Protein AF-A0A562BYU0-F1 (afdb_monomer)

pLDDT: mean 80.63, std 13.38, range [46.62, 97.56]

Nearest PDB structures (foldseek):
  7cp7-assembly1_A  TM=3.036E-01  e=2.191E-01  Aspergillus fumigatus Z5
  5tuf-assembly2_B  TM=2.623E-01  e=1.711E-01  uncultured bacterium
  5tue-assembly2_B  TM=2.597E-01  e=3.377E-01  uncultured bacterium
  8twg-assembly1_B  TM=3.758E-01  e=5.891E-01  Legionella clemsonensis
  8twf-assembly1_D  TM=3.714E-01  e=1.400E+00  Legionella massiliensis

Foldseek 3Di:
DPQQAALAARHGDDWDKDFLDDPVLLCVQQNPDFFQEKEFEAEQVLHTPDIDGHGRPPQIDRRHHPCQVVDPLVVLVVLVVVCVVVCVVPVALVSDDQVSLQSNQLNQLVSLQRVQNSDPDDRLDDSVQSHCSSVVHRRDPQKWKKKAWEAFDSHKYKYKYLYAPADADPVCVVVDDSSQKIKMKIDRGTMIMIIIDGDPDPQFKHKDFQALQIWTSPDDTDHRVHHDYHHDRSCVSSRIHMYTDDD

Secondary structure (DSSP, 8-state):
-PPPB-TTT--BSPEEEEESS-HHHHHHHHTT-TT-EEEEEEPTTS-EEEEEEE-TTS-EEEEEEHHHIIIIIHHHHHHHHHHHHHHHH---GGGS-HHHHHHHHHHHHHHHHHHHHHSSS---S-THHHHHHHTTPPPPTT-EEEEEEE---SSEEEEEE----S---GGGGGG--GGGEEEEEEEETTEEEEEEEESS-TTTEEEEE--TTSEEEESS-B--SS--EES-GGGGGGGEEEEEPP-

Solvent-accessible surface area (backbone atoms only — not comparable to full-atom values): 13345 Å² total; per-residue (Å²): 129,84,81,68,40,14,60,35,80,58,48,62,66,73,57,36,73,41,56,37,60,51,67,70,57,48,38,71,43,28,52,90,56,85,50,30,29,39,40,37,38,34,35,76,83,75,44,78,72,47,78,43,81,38,49,67,89,74,56,54,30,69,43,34,29,55,69,50,51,73,36,65,48,44,54,40,52,54,55,34,62,72,44,47,65,54,43,66,75,49,66,54,43,84,84,43,54,76,67,52,31,45,41,50,42,51,42,54,50,50,36,42,52,41,44,52,68,53,41,100,57,86,74,59,73,60,69,63,59,43,30,38,58,65,71,71,48,73,75,62,89,64,55,41,25,36,33,41,38,33,55,71,40,55,44,34,36,33,32,38,26,36,37,50,60,40,76,56,53,81,90,49,46,93,77,60,58,51,74,37,28,45,29,35,36,37,38,58,35,42,30,34,43,31,38,39,44,64,71,66,58,75,78,52,38,40,65,44,67,74,40,52,33,35,22,28,39,25,85,64,64,40,77,38,81,46,86,47,73,36,85,48,73,80,55,59,60,62,35,38,16,34,35,62,45,90,126

Radius of gyration: 17.2 Å; Cα contacts (8 Å, |Δi|>4): 520; chains: 1; bounding box: 42×40×47 Å

Mean predicted aligned error: 7.46 Å

Structure (mmCIF, N/CA/C/O backbone):
data_AF-A0A562BYU0-F1
#
_entry.id   AF-A0A562BYU0-F1
#
loop_
_atom_site.group_PDB
_atom_site.id
_atom_site.type_symbol
_atom_site.label_atom_id
_atom_site.label_alt_id
_atom_site.label_comp_id
_atom_site.label_asym_id
_atom_site.label_entity_id
_atom_site.label_seq_id
_atom_site.pdbx_PDB_ins_code
_atom_site.Cartn_x
_atom_site.Cartn_y
_atom_site.Cartn_z
_atom_site.occupancy
_atom_site.B_iso_or_equiv
_atom_site.auth_seq_id
_atom_site.auth_comp_id
_atom_site.auth_asym_id
_atom_site.auth_atom_id
_atom_site.pdbx_PDB_model_num
ATOM 1 N N . MET A 1 1 ? 25.818 -5.563 -20.506 1.00 46.62 1 MET A N 1
ATOM 2 C CA . MET A 1 1 ? 24.728 -4.938 -19.717 1.00 46.62 1 MET A CA 1
ATOM 3 C C . MET A 1 1 ? 23.739 -6.022 -19.309 1.00 46.62 1 MET A C 1
ATOM 5 O O . MET A 1 1 ? 23.328 -6.782 -20.176 1.00 46.62 1 MET A O 1
ATOM 9 N N . ALA A 1 2 ? 23.379 -6.142 -18.028 1.00 57.47 2 ALA A N 1
ATOM 10 C CA . ALA A 1 2 ? 22.359 -7.108 -17.611 1.00 57.47 2 ALA A CA 1
ATOM 11 C C . ALA A 1 2 ? 21.004 -6.748 -18.249 1.00 57.47 2 ALA A C 1
ATOM 13 O O . ALA A 1 2 ? 20.582 -5.590 -18.206 1.00 57.47 2 ALA A O 1
ATOM 14 N N . LYS A 1 3 ? 20.331 -7.724 -18.870 1.00 68.06 3 LYS A N 1
ATOM 15 C CA . LYS A 1 3 ? 19.033 -7.510 -19.524 1.00 68.06 3 LYS A CA 1
ATOM 16 C C . LYS A 1 3 ? 18.005 -7.138 -18.452 1.00 68.06 3 LYS A C 1
ATOM 18 O O . LYS A 1 3 ? 17.790 -7.898 -17.510 1.00 68.06 3 LYS A O 1
ATOM 23 N N . ARG A 1 4 ? 17.391 -5.957 -18.569 1.00 83.31 4 ARG A N 1
ATOM 24 C CA . ARG A 1 4 ? 16.349 -5.513 -17.631 1.00 83.31 4 ARG A CA 1
ATOM 25 C C . ARG A 1 4 ? 15.159 -6.472 -17.705 1.00 83.31 4 ARG A C 1
ATOM 27 O O . ARG A 1 4 ? 14.701 -6.803 -18.799 1.00 83.31 4 ARG A O 1
ATOM 34 N N . SER A 1 5 ? 14.658 -6.883 -16.547 1.00 90.94 5 SER A N 1
ATOM 35 C CA . SER A 1 5 ? 13.511 -7.777 -16.404 1.00 90.94 5 SER A CA 1
ATOM 36 C C . SER A 1 5 ? 12.414 -7.141 -15.557 1.00 90.94 5 SER A C 1
ATOM 38 O O . SER A 1 5 ? 12.638 -6.165 -14.834 1.00 90.94 5 SER A O 1
ATOM 40 N N . CYS A 1 6 ? 11.205 -7.684 -15.672 1.00 93.06 6 CYS A N 1
ATOM 41 C CA . CYS A 1 6 ? 10.081 -7.272 -14.856 1.00 93.06 6 CYS A CA 1
ATOM 42 C C . CYS A 1 6 ? 10.345 -7.588 -13.380 1.00 93.06 6 CYS A C 1
ATOM 44 O O . CYS A 1 6 ? 10.630 -8.735 -13.038 1.00 93.06 6 CYS A O 1
ATOM 46 N N . ILE A 1 7 ? 10.178 -6.605 -12.490 1.00 91.31 7 ILE A N 1
ATOM 47 C CA . ILE A 1 7 ? 10.369 -6.818 -11.045 1.00 91.31 7 ILE A CA 1
ATOM 48 C C . ILE A 1 7 ? 9.384 -7.830 -10.446 1.00 91.31 7 ILE A C 1
ATOM 50 O O . ILE A 1 7 ? 9.684 -8.428 -9.418 1.00 91.31 7 ILE A O 1
ATOM 54 N N . PHE A 1 8 ? 8.227 -8.011 -11.087 1.00 91.94 8 PHE A N 1
ATOM 55 C CA . PHE A 1 8 ? 7.141 -8.872 -10.636 1.00 91.94 8 PHE A CA 1
ATOM 56 C C . PHE A 1 8 ? 7.308 -10.293 -11.170 1.00 91.94 8 PHE A C 1
ATOM 58 O O . PHE A 1 8 ? 7.611 -11.195 -10.401 1.00 91.94 8 PHE A O 1
ATOM 65 N N . CYS A 1 9 ? 7.191 -10.505 -12.481 1.00 91.88 9 CYS A N 1
ATOM 66 C CA . CYS A 1 9 ? 7.236 -11.854 -13.052 1.00 91.88 9 CYS A CA 1
ATOM 67 C C . CYS A 1 9 ? 8.626 -12.302 -13.535 1.00 91.88 9 CYS A C 1
ATOM 69 O O . CYS A 1 9 ? 8.782 -13.442 -13.959 1.00 91.88 9 CYS A O 1
ATOM 71 N N . GLY A 1 10 ? 9.637 -11.428 -13.527 1.00 91.56 10 GLY A N 1
ATOM 72 C CA . GLY A 1 10 ? 10.975 -11.742 -14.038 1.00 91.56 10 GLY A CA 1
ATOM 73 C C . GLY A 1 10 ? 11.088 -11.822 -15.565 1.00 91.56 10 GLY A C 1
ATOM 74 O O . GLY A 1 10 ? 12.196 -12.001 -16.068 1.00 91.56 10 GLY A O 1
ATOM 75 N N . ALA A 1 11 ? 9.990 -11.654 -16.312 1.00 91.12 11 ALA A N 1
ATOM 76 C CA . ALA A 1 11 ? 10.016 -11.700 -17.771 1.00 91.12 11 ALA A CA 1
ATOM 77 C C . ALA A 1 11 ? 10.938 -10.608 -18.358 1.00 91.12 11 ALA A C 1
ATOM 79 O O . ALA A 1 11 ? 10.967 -9.484 -17.835 1.00 91.12 11 ALA A O 1
ATOM 80 N N . PRO A 1 12 ? 11.686 -10.905 -19.437 1.00 88.25 12 PRO A N 1
ATOM 81 C CA . PRO A 1 12 ? 12.415 -9.888 -20.191 1.00 88.25 12 PRO A CA 1
ATOM 82 C C . PRO A 1 12 ? 11.438 -8.925 -20.897 1.00 88.25 12 PRO A C 1
ATOM 84 O O . PRO A 1 12 ? 10.232 -9.156 -20.903 1.00 88.25 12 PRO A O 1
ATOM 87 N N . GLY A 1 13 ? 11.955 -7.816 -21.442 1.00 73.56 13 GLY A N 1
ATOM 88 C CA 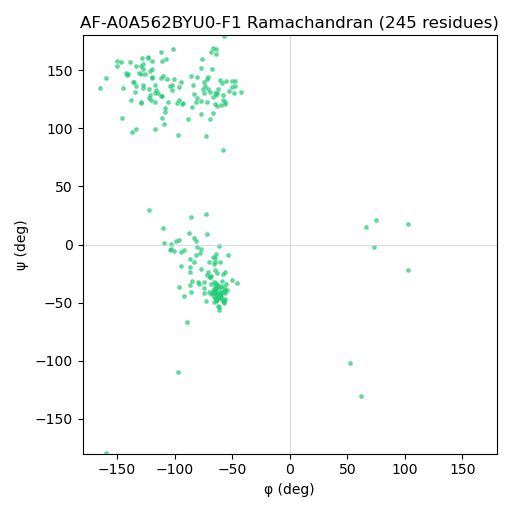. GLY A 1 13 ? 11.152 -6.729 -22.032 1.00 73.56 13 GLY A CA 1
ATOM 89 C C . GLY A 1 13 ? 10.185 -7.116 -23.175 1.00 73.56 13 GLY A C 1
ATOM 90 O O . GLY A 1 13 ? 10.156 -8.274 -23.581 1.00 73.56 13 GLY A O 1
ATOM 91 N N . PRO A 1 14 ? 9.427 -6.146 -23.736 1.00 85.00 14 PRO A N 1
ATOM 92 C CA . PRO A 1 14 ? 9.447 -4.709 -23.438 1.00 85.00 14 PRO A CA 1
ATOM 93 C C . PRO A 1 14 ? 8.845 -4.363 -22.067 1.00 85.00 14 PRO A C 1
ATOM 95 O O . PRO A 1 14 ? 7.879 -4.967 -21.597 1.00 85.00 14 PRO A O 1
ATOM 98 N N . LEU A 1 15 ? 9.457 -3.378 -21.408 1.00 91.56 15 LEU A N 1
ATOM 99 C CA . LEU A 1 15 ? 9.036 -2.878 -20.102 1.00 91.56 15 LEU A CA 1
ATOM 100 C C . LEU A 1 15 ? 8.250 -1.577 -20.278 1.00 91.56 15 LEU A C 1
ATOM 102 O O . LEU A 1 15 ? 8.564 -0.744 -21.122 1.00 91.56 15 LEU A O 1
ATOM 106 N N . THR A 1 16 ? 7.228 -1.424 -19.456 1.00 91.50 16 THR A N 1
ATOM 107 C CA . THR A 1 16 ? 6.346 -0.266 -19.352 1.00 91.50 16 THR A CA 1
ATOM 108 C C . THR A 1 16 ? 6.734 0.605 -18.157 1.00 91.50 16 THR A C 1
ATOM 110 O O . THR A 1 16 ? 7.530 0.202 -17.300 1.00 91.50 16 THR A O 1
ATOM 113 N N . ARG A 1 17 ? 6.163 1.813 -18.105 1.00 89.50 17 ARG A N 1
ATOM 114 C CA . ARG A 1 17 ? 6.219 2.692 -16.935 1.00 89.50 17 ARG A CA 1
ATOM 115 C C . ARG A 1 17 ? 4.981 2.460 -16.076 1.00 89.50 17 ARG A C 1
ATOM 117 O O . ARG A 1 17 ? 3.870 2.648 -16.559 1.00 89.50 17 ARG A O 1
ATOM 124 N N . GLU A 1 18 ? 5.190 2.075 -14.825 1.00 90.06 18 GLU A N 1
ATOM 125 C CA . GLU A 1 18 ? 4.140 2.035 -13.805 1.00 90.06 18 GLU A CA 1
ATOM 126 C C . GLU A 1 18 ? 4.189 3.317 -12.975 1.00 90.06 18 GLU A C 1
ATOM 128 O O . GLU A 1 18 ? 5.273 3.739 -12.570 1.00 90.06 18 GLU A O 1
ATOM 133 N N . HIS A 1 19 ? 3.044 3.937 -12.700 1.00 87.38 19 HIS A N 1
ATOM 134 C CA . HIS A 1 19 ? 3.002 5.086 -11.793 1.00 87.38 19 HIS A CA 1
ATOM 135 C C . HIS A 1 19 ? 3.148 4.608 -10.349 1.00 87.38 19 HIS A C 1
ATOM 137 O O . HIS A 1 19 ? 2.483 3.663 -9.934 1.00 87.38 19 HIS A O 1
ATOM 143 N N . VAL A 1 20 ? 4.008 5.270 -9.573 1.00 85.56 20 VAL A N 1
ATOM 144 C CA . VAL A 1 20 ? 4.219 4.910 -8.162 1.00 85.56 20 VAL A CA 1
ATOM 145 C C . VAL A 1 20 ? 2.943 5.128 -7.363 1.00 85.56 20 VAL A C 1
ATOM 147 O O . VAL A 1 20 ? 2.495 4.228 -6.661 1.00 85.56 20 VAL A O 1
ATOM 150 N N . ILE A 1 21 ? 2.337 6.304 -7.526 1.00 87.06 21 ILE A N 1
ATOM 151 C CA . ILE A 1 21 ? 0.976 6.580 -7.080 1.00 87.06 21 ILE A CA 1
ATOM 152 C C . ILE A 1 21 ? 0.088 6.613 -8.329 1.00 87.06 21 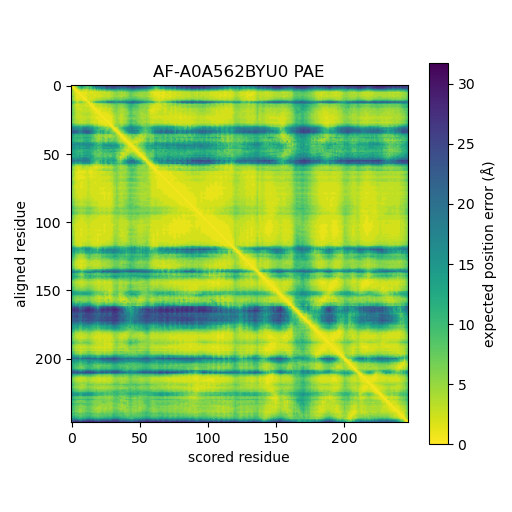ILE A C 1
ATOM 154 O O . ILE A 1 21 ? 0.374 7.409 -9.225 1.00 87.06 21 ILE A O 1
ATOM 158 N N . PRO A 1 22 ? -0.969 5.792 -8.426 1.00 88.75 22 PRO A N 1
ATOM 159 C CA . PRO A 1 22 ? -1.825 5.737 -9.610 1.00 88.75 22 PRO A CA 1
ATOM 160 C C . PRO A 1 22 ? -2.472 7.087 -9.941 1.00 88.75 22 PRO A C 1
ATOM 162 O O . PRO A 1 22 ? -2.973 7.767 -9.047 1.00 88.75 22 PRO A O 1
ATOM 165 N N . LEU A 1 23 ? -2.539 7.447 -11.227 1.00 86.69 23 LEU A N 1
ATOM 166 C CA . LEU A 1 23 ? -3.126 8.721 -11.678 1.00 86.69 23 LEU A CA 1
ATOM 167 C C . LEU A 1 23 ? -4.572 8.911 -11.201 1.00 86.69 23 LEU A C 1
ATOM 169 O O . LEU A 1 23 ? -4.948 10.000 -10.780 1.00 86.69 23 LEU A O 1
ATOM 173 N N . TRP A 1 24 ? -5.378 7.844 -11.209 1.00 90.50 24 TRP A N 1
ATOM 174 C CA . TRP A 1 24 ? -6.766 7.914 -10.744 1.00 90.50 24 TRP A CA 1
ATOM 175 C C . TRP A 1 24 ? -6.859 8.353 -9.277 1.00 90.50 24 TRP A C 1
ATOM 177 O O . TRP A 1 24 ? -7.777 9.086 -8.924 1.00 90.50 24 TRP A O 1
ATOM 187 N N . LEU A 1 25 ? -5.908 7.936 -8.436 1.00 89.94 25 LEU A N 1
ATOM 188 C CA . LEU A 1 25 ? -5.890 8.266 -7.014 1.00 89.94 25 LEU A CA 1
ATOM 189 C C . LEU A 1 25 ? -5.460 9.718 -6.804 1.00 89.94 25 LEU A C 1
ATOM 191 O O . LEU A 1 25 ? -6.011 10.419 -5.962 1.00 89.94 25 LEU A O 1
ATOM 195 N N . GLN A 1 26 ? -4.515 10.190 -7.615 1.00 85.94 26 GLN A N 1
ATOM 196 C CA . GLN A 1 26 ? -4.108 11.594 -7.619 1.00 85.94 26 GLN A CA 1
ATOM 197 C C . GLN A 1 26 ? -5.275 12.509 -7.977 1.00 85.94 26 GLN A C 1
ATOM 199 O O . GLN A 1 26 ? -5.501 13.500 -7.288 1.00 85.94 26 GLN A O 1
ATOM 204 N N . HIS A 1 27 ? -6.050 12.136 -9.000 1.00 85.69 27 HIS A N 1
ATOM 205 C CA . HIS A 1 27 ? -7.277 12.840 -9.357 1.00 85.69 27 HIS A CA 1
ATOM 206 C C . HIS A 1 27 ? -8.340 12.752 -8.265 1.00 85.69 27 HIS A C 1
ATOM 208 O O . HIS A 1 27 ? -9.023 13.737 -8.004 1.00 85.69 27 HIS A O 1
ATOM 214 N N . TYR A 1 28 ? -8.455 11.600 -7.602 1.00 88.12 28 TYR A N 1
ATOM 215 C CA . TYR A 1 28 ? -9.393 11.407 -6.500 1.00 88.12 28 TYR A CA 1
ATOM 216 C C . TYR A 1 28 ? -9.130 12.359 -5.322 1.00 88.12 28 TYR A C 1
ATOM 218 O O . TYR A 1 28 ? -10.075 12.898 -4.758 1.00 88.12 28 TYR A O 1
ATOM 226 N N . VAL A 1 29 ? -7.862 12.584 -4.955 1.00 85.56 29 VAL A N 1
ATOM 227 C CA . VAL A 1 29 ? -7.496 13.398 -3.778 1.00 85.56 29 VAL A CA 1
ATOM 228 C C . VAL A 1 29 ? -7.265 14.875 -4.115 1.00 85.56 29 VAL A C 1
ATOM 230 O O . VAL A 1 29 ? -7.715 15.748 -3.378 1.00 85.56 29 VAL A O 1
ATOM 233 N N . GLY A 1 30 ? -6.544 15.164 -5.201 1.00 77.94 30 GLY A N 1
ATOM 234 C CA . GLY A 1 30 ? -6.100 16.519 -5.556 1.00 77.94 30 GLY A CA 1
ATOM 235 C C . GLY A 1 30 ? -6.798 17.127 -6.776 1.00 77.94 30 GLY A C 1
ATOM 236 O O . GLY A 1 30 ? -6.447 18.229 -7.192 1.00 77.94 30 GLY A O 1
ATOM 237 N N . GLY A 1 31 ? -7.749 16.421 -7.396 1.00 76.81 31 GLY A N 1
ATOM 238 C CA . GLY A 1 31 ? -8.410 16.885 -8.616 1.00 76.81 31 GLY A CA 1
ATOM 239 C C . GLY A 1 31 ? -7.436 17.053 -9.790 1.00 76.81 31 GLY A C 1
ATOM 240 O O . GLY A 1 31 ? -6.661 16.152 -10.117 1.00 76.81 31 GLY A O 1
ATOM 241 N N . SER A 1 32 ? -7.489 18.207 -10.458 1.00 65.00 32 SER A N 1
ATOM 242 C CA . SER A 1 32 ? -6.620 18.548 -11.599 1.00 65.00 32 SER A CA 1
ATOM 243 C C . SER A 1 32 ? -5.389 19.381 -11.207 1.00 65.00 32 SER A C 1
ATOM 245 O O . SER A 1 32 ? -4.635 19.807 -12.084 1.00 65.00 32 SER A O 1
ATOM 247 N N . GLU A 1 33 ? -5.177 19.640 -9.913 1.00 60.97 33 GLU A N 1
ATOM 248 C CA . GLU A 1 33 ? -4.107 20.520 -9.435 1.00 60.97 33 GLU A CA 1
ATOM 249 C C . GLU A 1 33 ? -2.716 19.863 -9.551 1.00 60.97 33 GLU A C 1
ATOM 251 O O . GLU A 1 33 ? -2.504 18.692 -9.218 1.00 60.97 33 GLU A O 1
ATOM 256 N N . LYS A 1 34 ? -1.722 20.631 -10.019 1.00 54.38 34 LYS A N 1
ATOM 257 C CA . LYS A 1 34 ? -0.317 20.191 -10.061 1.00 54.38 34 LYS A CA 1
ATOM 258 C C . LYS A 1 34 ? 0.266 20.208 -8.640 1.00 54.38 34 LYS A C 1
ATOM 260 O O . LYS A 1 34 ? 0.199 21.229 -7.973 1.00 54.38 34 LYS A O 1
ATOM 265 N N . GLY A 1 35 ? 0.916 19.118 -8.216 1.00 56.69 35 GLY A N 1
ATOM 266 C CA . GLY A 1 35 ? 1.645 19.054 -6.933 1.00 56.69 35 GLY A CA 1
ATOM 267 C C . GLY A 1 35 ? 0.934 18.307 -5.798 1.00 56.69 35 GLY A C 1
ATOM 268 O O . GLY A 1 35 ? 1.319 18.443 -4.642 1.00 56.69 35 GLY A O 1
ATOM 269 N N . SER A 1 36 ? -0.067 17.481 -6.109 1.00 67.00 36 SER A N 1
ATOM 270 C CA . SER A 1 36 ? -0.851 16.712 -5.131 1.00 67.00 36 SER A CA 1
ATOM 271 C C . SER A 1 36 ? -0.114 15.537 -4.465 1.00 67.00 36 SER A C 1
ATOM 273 O O . SER A 1 36 ? -0.747 14.757 -3.756 1.00 67.00 36 SER A O 1
ATOM 275 N N . LEU A 1 37 ? 1.205 15.391 -4.660 1.00 73.44 37 LEU A N 1
ATOM 276 C CA . LEU A 1 37 ? 2.014 14.312 -4.084 1.00 73.44 37 LEU A CA 1
ATOM 277 C C . LEU A 1 37 ? 3.139 14.856 -3.197 1.00 73.44 37 LEU A C 1
ATOM 279 O O . LEU A 1 37 ? 4.019 15.585 -3.667 1.00 73.44 37 LEU A O 1
ATOM 283 N N . ARG A 1 38 ? 3.174 14.402 -1.940 1.00 76.44 38 ARG A N 1
ATOM 284 C CA . ARG A 1 38 ? 4.291 14.613 -1.011 1.00 76.44 38 ARG A CA 1
ATOM 285 C C . ARG A 1 38 ? 4.832 13.269 -0.524 1.00 76.44 38 ARG A C 1
ATOM 287 O O . ARG A 1 38 ? 4.091 12.436 -0.020 1.00 76.44 38 ARG A O 1
ATOM 294 N N . GLY A 1 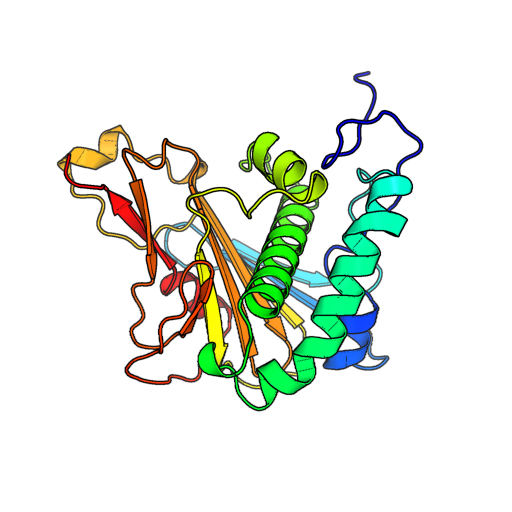39 ? 6.129 13.052 -0.679 1.00 74.44 39 GLY A N 1
ATOM 295 C CA . GLY A 1 39 ? 6.829 11.880 -0.166 1.00 74.44 39 GLY A CA 1
ATOM 296 C C . GLY A 1 39 ? 7.829 12.268 0.909 1.00 74.44 39 GLY A C 1
ATOM 297 O O . GLY A 1 39 ? 8.656 13.149 0.676 1.00 74.44 39 GLY A O 1
ATOM 298 N N . THR A 1 40 ? 7.797 11.586 2.048 1.00 75.25 40 THR A N 1
ATOM 299 C CA . THR A 1 40 ? 8.741 11.800 3.149 1.00 75.25 40 THR A CA 1
ATOM 300 C C . THR A 1 40 ? 9.555 10.531 3.384 1.00 75.25 40 THR A C 1
ATOM 302 O O . THR A 1 40 ? 9.023 9.453 3.647 1.00 75.25 40 THR A O 1
ATOM 305 N N . HIS A 1 41 ? 10.877 10.645 3.301 1.00 70.06 41 HIS A N 1
ATOM 306 C CA . HIS A 1 41 ? 11.777 9.578 3.718 1.00 70.06 41 HIS A CA 1
ATOM 307 C C . HIS A 1 41 ? 12.168 9.801 5.174 1.00 70.06 41 HIS A C 1
ATOM 309 O O . HIS A 1 41 ? 12.723 10.846 5.507 1.00 70.06 41 HIS A O 1
ATOM 315 N N . MET A 1 42 ? 11.890 8.823 6.029 1.00 66.38 42 MET A N 1
ATOM 316 C CA . MET A 1 42 ? 12.132 8.905 7.466 1.00 66.38 42 MET A CA 1
ATOM 317 C C . MET A 1 42 ? 13.389 8.126 7.849 1.00 66.38 42 MET A C 1
ATOM 319 O O . MET A 1 42 ? 13.592 6.995 7.402 1.00 66.38 42 MET A O 1
ATOM 323 N N . SER A 1 43 ? 14.203 8.704 8.727 1.00 58.69 43 SER A N 1
ATOM 324 C CA . SER A 1 43 ? 15.350 8.040 9.338 1.00 58.69 43 SER A CA 1
ATOM 325 C C . SER A 1 43 ? 14.907 6.938 10.296 1.00 58.69 43 SER A C 1
ATOM 327 O O . SER A 1 43 ? 13.763 6.889 10.744 1.00 58.69 43 SER A O 1
ATOM 329 N N . TRP A 1 44 ? 15.862 6.093 10.676 1.00 54.72 44 TRP A N 1
ATOM 330 C CA . TRP A 1 44 ? 15.687 5.060 11.698 1.00 54.72 44 TRP A CA 1
ATOM 331 C C . TRP A 1 44 ? 15.401 5.584 13.121 1.00 54.72 44 TRP A C 1
ATOM 333 O O . TRP A 1 44 ? 15.092 4.784 13.993 1.00 54.72 44 TRP A O 1
ATOM 343 N N . ILE A 1 45 ? 15.496 6.897 13.365 1.00 56.00 45 ILE A N 1
ATOM 344 C CA . ILE A 1 45 ? 15.124 7.541 14.641 1.00 56.00 45 ILE A CA 1
ATOM 345 C C . ILE A 1 45 ? 13.854 8.394 14.504 1.00 56.00 45 ILE A C 1
ATOM 347 O O . ILE A 1 45 ? 13.564 9.213 15.366 1.00 56.00 45 ILE A O 1
ATOM 351 N N . GLY A 1 46 ? 13.095 8.231 13.413 1.00 59.06 46 GLY A N 1
ATOM 352 C CA . GLY A 1 46 ? 11.837 8.955 13.210 1.00 59.06 46 GLY A CA 1
ATOM 353 C C . GLY A 1 46 ? 12.014 10.427 12.831 1.00 59.06 46 GLY A C 1
ATOM 354 O O . GLY A 1 46 ? 11.084 11.211 12.984 1.00 59.06 46 GLY A O 1
ATOM 355 N N . VAL A 1 47 ? 13.180 10.806 12.301 1.00 64.81 47 VAL A N 1
ATOM 356 C CA . VAL A 1 47 ? 13.448 12.166 11.801 1.00 64.81 47 VAL A CA 1
ATOM 357 C C . VAL A 1 47 ? 13.372 12.172 10.271 1.00 64.81 47 VAL A C 1
ATOM 359 O O . VAL A 1 47 ? 13.985 11.296 9.655 1.00 64.81 47 VAL A O 1
ATOM 362 N N . PRO A 1 48 ? 12.674 13.121 9.623 1.00 68.56 48 PRO A N 1
ATOM 363 C CA . PRO A 1 48 ? 12.686 13.241 8.166 1.00 68.56 48 PRO A CA 1
ATOM 364 C C . PRO A 1 48 ? 14.119 13.403 7.628 1.00 68.56 48 PRO A C 1
ATOM 366 O O . PRO A 1 48 ? 14.835 14.320 8.012 1.00 68.56 48 PRO A O 1
ATOM 369 N N . LEU A 1 49 ? 14.549 12.502 6.741 1.00 67.19 49 LEU A N 1
ATOM 370 C CA . LEU A 1 49 ? 15.834 12.585 6.030 1.00 67.19 49 LEU A CA 1
ATOM 371 C C . LEU A 1 49 ? 15.726 13.407 4.750 1.00 67.19 49 LEU A C 1
ATOM 373 O O . LEU A 1 49 ? 16.684 14.052 4.338 1.00 67.19 49 LEU A O 1
ATOM 377 N N . SER A 1 50 ? 14.580 13.323 4.076 1.00 72.75 50 SER A N 1
ATOM 378 C CA . SER A 1 50 ? 14.306 14.101 2.873 1.00 72.75 50 SER A CA 1
ATOM 379 C C . SER A 1 50 ? 12.811 14.177 2.616 1.00 72.75 50 SER A C 1
ATOM 381 O O . SER A 1 50 ? 12.116 13.165 2.740 1.00 72.75 50 SER A O 1
ATOM 383 N N . GLU A 1 51 ? 12.348 15.323 2.136 1.00 72.75 51 GLU A N 1
ATOM 384 C CA . GLU A 1 51 ? 11.012 15.478 1.570 1.00 72.75 51 GLU A CA 1
ATOM 385 C C . GLU A 1 51 ? 11.088 15.690 0.062 1.00 72.75 51 GLU A C 1
ATOM 387 O O . GLU A 1 51 ? 12.018 16.304 -0.463 1.00 72.75 51 GLU A O 1
ATOM 392 N N . ARG A 1 52 ? 10.098 15.160 -0.649 1.00 67.19 52 ARG A N 1
ATOM 393 C CA . ARG A 1 52 ? 9.923 15.363 -2.082 1.00 67.19 52 ARG A CA 1
ATOM 394 C C . ARG A 1 52 ? 8.495 15.797 -2.341 1.00 67.19 52 ARG A C 1
ATOM 396 O O . ARG A 1 52 ? 7.560 15.064 -2.029 1.00 67.19 52 ARG A O 1
ATOM 403 N N . VAL A 1 53 ? 8.337 16.957 -2.961 1.00 66.75 53 VAL A N 1
ATOM 404 C CA . VAL A 1 53 ? 7.075 17.367 -3.575 1.00 66.75 53 VAL A CA 1
ATOM 405 C C . VAL A 1 53 ? 7.196 17.063 -5.059 1.00 66.75 53 VAL A C 1
ATOM 407 O O . VAL A 1 53 ? 8.138 17.515 -5.709 1.00 66.75 53 VAL A O 1
ATOM 410 N N . ALA A 1 54 ? 6.290 16.248 -5.586 1.00 62.97 54 ALA A N 1
ATOM 411 C CA . ALA A 1 54 ? 6.303 15.864 -6.991 1.00 62.97 54 ALA A CA 1
ATOM 412 C C . ALA A 1 54 ? 5.006 16.296 -7.671 1.00 62.97 54 ALA A C 1
ATOM 414 O O . ALA A 1 54 ? 3.917 16.207 -7.102 1.00 62.97 54 ALA A O 1
ATOM 415 N N . SER A 1 55 ? 5.113 16.719 -8.931 1.00 60.78 55 SER A N 1
ATOM 416 C CA . SER A 1 55 ? 3.942 16.799 -9.794 1.00 60.78 55 SER A CA 1
ATOM 417 C C . SER A 1 55 ? 3.493 15.378 -10.141 1.00 60.78 55 SER A C 1
ATOM 419 O O . SER A 1 55 ? 4.310 14.515 -10.484 1.00 60.78 55 SER A O 1
ATOM 421 N N . GLY A 1 56 ? 2.185 15.152 -10.030 1.00 55.34 56 GLY A N 1
ATOM 422 C CA . GLY A 1 56 ? 1.532 13.846 -10.061 1.00 55.34 56 GLY A CA 1
ATOM 423 C C . GLY A 1 56 ? 1.972 12.877 -11.169 1.00 55.34 56 GLY A C 1
ATOM 424 O O . GLY A 1 56 ? 2.099 11.672 -10.956 1.00 55.34 56 GLY A O 1
ATOM 425 N N . ASN A 1 57 ? 2.339 13.401 -12.336 1.00 58.62 57 ASN A N 1
ATOM 426 C CA . ASN A 1 57 ? 2.602 12.583 -13.521 1.00 58.62 57 ASN A CA 1
ATOM 427 C C . ASN A 1 57 ? 4.069 12.150 -13.691 1.00 58.62 57 ASN A C 1
ATOM 429 O O . ASN A 1 57 ? 4.383 11.417 -14.626 1.00 58.62 57 ASN A O 1
ATOM 433 N N . SER A 1 58 ? 4.991 12.608 -12.838 1.00 64.38 58 SER A N 1
ATOM 434 C CA . SER A 1 58 ? 6.434 12.427 -13.078 1.00 64.38 58 SER A CA 1
ATOM 435 C C . SER A 1 58 ? 7.048 11.197 -12.400 1.00 64.38 58 SER A C 1
ATOM 437 O O . SER A 1 58 ? 8.111 10.733 -12.817 1.00 64.38 58 SER A O 1
ATOM 439 N N . HIS A 1 59 ? 6.393 10.624 -11.382 1.00 77.06 59 HIS A N 1
ATOM 440 C CA . HIS A 1 59 ? 6.995 9.562 -10.574 1.00 77.06 59 HIS A CA 1
ATOM 441 C C . HIS A 1 59 ? 6.568 8.159 -11.033 1.00 77.06 59 HIS A C 1
ATOM 443 O O . HIS A 1 59 ? 5.526 7.634 -10.633 1.00 77.06 59 HIS A O 1
ATOM 449 N N . THR A 1 60 ? 7.396 7.549 -11.889 1.00 85.12 60 THR A N 1
ATOM 450 C CA . THR A 1 60 ? 7.144 6.226 -12.481 1.00 85.12 60 THR A CA 1
ATOM 451 C C . THR A 1 60 ? 8.314 5.257 -12.300 1.00 85.12 60 THR A C 1
ATOM 453 O O . THR A 1 60 ? 9.470 5.662 -12.181 1.00 85.12 60 THR A O 1
ATOM 456 N N . LEU A 1 61 ? 8.013 3.958 -12.323 1.00 88.19 61 LEU A N 1
ATOM 457 C CA . LEU A 1 61 ? 8.964 2.853 -12.335 1.00 88.19 61 LEU A CA 1
ATOM 458 C C . LEU A 1 61 ? 8.976 2.182 -13.717 1.00 88.19 61 LEU A C 1
ATOM 460 O O . LEU A 1 61 ? 7.989 1.587 -14.141 1.00 88.19 61 LEU A O 1
ATOM 464 N N . GLY A 1 62 ? 10.114 2.223 -14.412 1.00 89.62 62 GLY A N 1
ATOM 465 C CA . GLY A 1 62 ? 10.263 1.671 -15.768 1.00 89.62 62 GLY A CA 1
ATOM 466 C C . GLY A 1 62 ? 10.613 0.178 -15.847 1.00 89.62 62 GLY A C 1
ATOM 467 O O . GLY A 1 62 ? 11.273 -0.228 -16.801 1.00 89.62 62 GLY A O 1
ATOM 468 N N . SER A 1 63 ? 10.313 -0.628 -14.825 1.00 91.44 63 SER A N 1
ATOM 469 C CA . SER A 1 63 ? 10.737 -2.040 -14.724 1.00 91.44 63 SER A CA 1
ATOM 470 C C . SER A 1 63 ? 9.582 -3.037 -14.570 1.00 91.44 63 SER A C 1
ATOM 472 O O . SER A 1 63 ? 9.744 -4.108 -13.984 1.00 91.44 63 SER A O 1
ATOM 474 N N . VAL A 1 64 ? 8.412 -2.717 -15.129 1.00 93.56 64 VAL A N 1
ATOM 475 C CA . VAL A 1 64 ? 7.216 -3.579 -15.112 1.00 93.56 64 VAL A CA 1
ATOM 476 C C . VAL A 1 64 ? 6.841 -3.977 -16.542 1.00 93.56 64 VAL A C 1
ATOM 478 O O . VAL A 1 64 ? 6.751 -3.106 -17.395 1.00 93.56 64 VAL A O 1
ATOM 481 N N . CYS A 1 65 ? 6.615 -5.258 -16.853 1.00 94.81 65 CYS A N 1
ATOM 482 C CA . CYS A 1 65 ? 6.188 -5.659 -18.204 1.00 94.81 65 CYS A CA 1
ATOM 483 C C . CYS A 1 65 ? 4.702 -5.347 -18.460 1.00 94.81 65 CYS A C 1
ATOM 485 O O . CYS A 1 65 ? 3.916 -5.227 -17.519 1.00 94.81 65 CYS A O 1
ATOM 487 N N . SER A 1 66 ? 4.313 -5.272 -19.738 1.00 93.44 66 SER A N 1
ATOM 488 C CA . SER A 1 66 ? 2.926 -4.994 -20.151 1.00 93.44 66 SER A CA 1
ATOM 489 C C . SER A 1 66 ? 1.922 -5.989 -19.554 1.00 93.44 66 SER A C 1
ATOM 491 O O . SER A 1 66 ? 0.889 -5.576 -19.036 1.00 93.44 66 SER A O 1
ATOM 493 N N . SER A 1 67 ? 2.252 -7.285 -19.524 1.00 93.81 67 SER A N 1
ATOM 494 C CA . SER A 1 67 ? 1.356 -8.323 -18.997 1.00 93.81 67 SER A CA 1
ATOM 495 C C . SER A 1 67 ? 1.066 -8.172 -17.501 1.00 93.81 67 SER A C 1
ATOM 497 O O . SER A 1 67 ? -0.056 -8.419 -17.067 1.00 93.81 67 SER A O 1
ATOM 499 N N . CYS A 1 68 ? 2.049 -7.758 -16.691 1.00 94.31 68 CYS A N 1
ATOM 500 C CA . CYS A 1 68 ? 1.804 -7.463 -15.277 1.00 94.31 68 CYS A CA 1
ATOM 501 C C . CYS A 1 68 ? 1.019 -6.161 -15.113 1.00 94.31 68 CYS A C 1
ATOM 503 O O . CYS A 1 68 ? 0.014 -6.159 -14.402 1.00 94.31 68 CYS A O 1
ATOM 505 N N . ASN A 1 69 ? 1.462 -5.097 -15.791 1.00 93.88 69 ASN A N 1
ATOM 506 C CA . ASN A 1 69 ? 0.897 -3.756 -15.656 1.00 93.88 69 ASN A CA 1
ATOM 507 C C . ASN A 1 69 ? -0.588 -3.723 -16.067 1.00 93.88 69 ASN A C 1
ATOM 509 O O . ASN A 1 69 ? -1.465 -3.396 -15.271 1.00 93.88 69 ASN A O 1
ATOM 513 N N . ASN A 1 70 ? -0.888 -4.201 -17.276 1.00 92.38 70 ASN A N 1
ATOM 514 C CA . ASN A 1 70 ? -2.245 -4.232 -17.826 1.00 92.38 70 ASN A CA 1
ATOM 515 C C . ASN A 1 70 ? -3.074 -5.433 -17.336 1.00 92.38 70 ASN A C 1
ATOM 517 O O . ASN A 1 70 ? -4.270 -5.508 -17.597 1.00 92.38 70 ASN A O 1
ATOM 521 N N . GLY A 1 71 ? -2.449 -6.391 -16.646 1.00 93.69 71 GLY A N 1
ATOM 522 C CA . GLY A 1 71 ? -3.095 -7.604 -16.154 1.00 93.69 71 GLY A CA 1
ATOM 523 C C . GLY A 1 71 ? -3.530 -7.489 -14.697 1.00 93.69 71 GLY A C 1
ATOM 524 O O . GLY A 1 71 ? -4.503 -6.816 -14.360 1.00 93.69 71 GLY A O 1
ATOM 525 N N . TRP A 1 72 ? -2.837 -8.215 -13.817 1.00 94.44 72 TRP A N 1
ATOM 526 C CA . TRP A 1 72 ? -3.221 -8.309 -12.406 1.00 94.44 72 TRP A CA 1
ATOM 527 C C . TRP A 1 72 ? -3.125 -6.964 -11.677 1.00 94.44 72 TRP A C 1
ATOM 529 O O . TRP A 1 72 ? -3.955 -6.708 -10.809 1.00 94.44 72 TRP A O 1
ATOM 539 N N . MET A 1 73 ? -2.169 -6.099 -12.044 1.00 94.38 73 MET A N 1
ATOM 540 C CA . MET A 1 73 ? -2.014 -4.786 -11.410 1.00 94.38 73 MET A CA 1
ATOM 541 C C . MET A 1 73 ? -3.222 -3.904 -11.711 1.00 94.38 73 MET A C 1
ATOM 543 O O . MET A 1 73 ? -3.845 -3.405 -10.783 1.00 94.38 73 MET A O 1
ATOM 547 N N . SER A 1 74 ? -3.626 -3.797 -12.980 1.00 94.62 74 SER A N 1
ATOM 548 C CA . SER A 1 74 ? -4.827 -3.051 -13.377 1.00 94.62 74 SER A CA 1
ATOM 549 C C . SER A 1 74 ? -6.111 -3.563 -12.696 1.00 94.62 74 SER A C 1
ATOM 551 O O . SER A 1 74 ? -6.928 -2.772 -12.211 1.00 94.62 74 SER A O 1
ATOM 553 N N . ARG A 1 75 ? -6.274 -4.890 -12.566 1.00 95.62 75 ARG A N 1
ATOM 554 C CA . ARG A 1 75 ? -7.402 -5.478 -11.816 1.00 95.62 75 ARG A CA 1
ATOM 555 C C . ARG A 1 75 ? -7.359 -5.124 -10.329 1.00 95.62 75 ARG A C 1
ATOM 557 O O . ARG A 1 75 ? -8.394 -4.798 -9.753 1.00 95.62 75 ARG A O 1
ATOM 564 N N . LEU A 1 76 ? -6.175 -5.165 -9.720 1.00 95.88 76 LEU A N 1
ATOM 565 C CA . LEU A 1 76 ? -5.976 -4.814 -8.315 1.00 95.88 76 LEU A CA 1
ATOM 566 C C . LEU A 1 76 ? -6.266 -3.329 -8.051 1.00 95.88 76 LEU A C 1
ATOM 568 O O . LEU A 1 76 ? -6.934 -3.006 -7.072 1.00 95.88 76 LEU A O 1
ATOM 572 N N . GLU A 1 77 ? -5.820 -2.442 -8.943 1.00 95.94 77 GLU A N 1
ATOM 573 C CA . GLU A 1 77 ? -6.138 -1.010 -8.912 1.00 95.94 77 GLU A CA 1
ATOM 574 C C . GLU A 1 77 ? -7.646 -0.763 -8.960 1.00 95.94 77 GLU A C 1
ATOM 576 O O . GLU A 1 77 ? -8.190 -0.033 -8.133 1.00 95.94 77 GLU A O 1
ATOM 581 N N . SER A 1 78 ? -8.337 -1.420 -9.893 1.00 96.94 78 SER A N 1
ATOM 582 C CA . SER A 1 78 ? -9.788 -1.288 -10.051 1.00 96.94 78 SER A CA 1
ATOM 583 C C . SER A 1 78 ? -10.542 -1.791 -8.816 1.00 96.94 78 SER A C 1
ATOM 585 O O . SER A 1 78 ? -11.465 -1.129 -8.339 1.00 96.94 78 SER A O 1
ATOM 587 N N . GLY A 1 79 ? -10.114 -2.930 -8.261 1.00 97.31 79 GLY A N 1
ATOM 588 C CA . GLY A 1 79 ? -10.688 -3.491 -7.040 1.00 97.31 79 GLY A CA 1
ATOM 589 C C . GLY A 1 79 ? -10.510 -2.572 -5.832 1.00 97.31 79 GLY A C 1
ATOM 590 O O . GLY A 1 79 ? -11.468 -2.327 -5.104 1.00 97.31 79 GLY A O 1
ATOM 591 N N . PHE A 1 80 ? -9.312 -2.016 -5.630 1.00 97.44 80 PHE A N 1
ATOM 592 C CA . PHE A 1 80 ? -9.079 -1.079 -4.531 1.00 97.44 80 PHE A CA 1
ATOM 593 C C . PHE A 1 80 ? -9.850 0.232 -4.708 1.00 97.44 80 PHE A C 1
ATOM 595 O O . PHE A 1 80 ? -10.464 0.711 -3.754 1.00 97.44 80 PHE A O 1
ATOM 602 N N . ARG A 1 81 ? -9.891 0.781 -5.929 1.00 97.06 81 ARG A N 1
ATOM 603 C CA . ARG A 1 81 ? -10.654 1.997 -6.244 1.00 97.06 81 ARG A CA 1
ATOM 604 C C . ARG A 1 81 ? -12.125 1.881 -5.840 1.00 97.06 81 ARG A C 1
ATOM 606 O O . ARG A 1 81 ? -12.680 2.843 -5.320 1.00 97.06 81 ARG A O 1
ATOM 613 N N . ALA A 1 82 ? -12.743 0.716 -6.040 1.00 97.38 82 ALA A N 1
ATOM 614 C CA . ALA A 1 82 ? -14.127 0.470 -5.631 1.00 97.38 82 ALA A CA 1
ATOM 615 C C . ALA A 1 82 ? -14.312 0.400 -4.100 1.00 97.38 82 ALA A C 1
ATOM 617 O O . ALA A 1 82 ? -15.388 0.711 -3.592 1.00 97.38 82 ALA A O 1
ATOM 618 N N . LEU A 1 83 ? -13.275 0.004 -3.354 1.00 97.56 83 LEU A N 1
ATOM 619 C CA . LEU A 1 83 ? -13.314 -0.120 -1.892 1.00 97.56 83 LEU A CA 1
ATOM 620 C C . LEU A 1 83 ? -12.981 1.182 -1.164 1.00 97.56 83 LEU A C 1
ATOM 622 O O . LEU A 1 83 ? -13.393 1.354 -0.018 1.00 97.56 83 LEU A O 1
ATOM 626 N N . LEU A 1 84 ? -12.254 2.094 -1.810 1.00 95.94 84 LEU A N 1
ATOM 627 C CA . LEU A 1 84 ? -11.753 3.310 -1.177 1.00 95.94 84 LEU A CA 1
ATOM 628 C C . LEU A 1 84 ? -12.854 4.181 -0.533 1.00 95.94 84 LEU A C 1
ATOM 630 O O . LEU A 1 84 ? -12.686 4.519 0.639 1.00 95.94 84 LEU A O 1
ATOM 634 N N . PRO A 1 85 ? -13.999 4.484 -1.184 1.00 95.56 85 PRO A N 1
ATOM 635 C CA . PRO A 1 85 ? -15.049 5.287 -0.548 1.00 95.56 85 PRO A CA 1
ATOM 636 C C . PRO A 1 85 ? -15.609 4.635 0.722 1.00 95.56 85 PRO A C 1
ATOM 638 O O . PRO A 1 85 ? -15.855 5.311 1.719 1.00 95.56 85 PRO A O 1
ATOM 641 N N . ARG A 1 86 ? -15.750 3.302 0.719 1.00 95.94 86 ARG A N 1
ATOM 642 C CA . ARG A 1 86 ? -16.180 2.538 1.901 1.00 95.94 86 ARG A CA 1
ATOM 643 C C . ARG A 1 86 ? -15.138 2.592 3.010 1.00 95.94 86 ARG A C 1
ATOM 645 O O . ARG A 1 86 ? -15.514 2.725 4.164 1.00 95.94 86 ARG A O 1
ATOM 652 N N . LEU A 1 87 ? -13.852 2.532 2.665 1.00 94.62 87 LEU A N 1
ATOM 653 C CA . LEU A 1 87 ? -12.748 2.622 3.626 1.00 94.62 87 LEU A CA 1
ATOM 654 C C . LEU A 1 87 ? -12.669 3.997 4.295 1.00 94.62 87 LEU A C 1
ATOM 656 O O . LEU A 1 87 ? -12.302 4.091 5.463 1.00 94.62 87 LEU A O 1
ATOM 660 N N . GLN A 1 88 ? -13.039 5.056 3.577 1.00 93.31 88 GLN A N 1
ATOM 661 C CA . GLN A 1 88 ? -13.128 6.404 4.137 1.00 93.31 88 GLN A CA 1
ATOM 662 C C . GLN A 1 88 ? -14.353 6.589 5.030 1.00 93.31 88 GLN A C 1
ATOM 664 O O . GLN A 1 88 ? -14.226 7.174 6.109 1.00 93.31 88 GLN A O 1
ATOM 669 N N . ALA A 1 89 ? -15.503 6.057 4.607 1.00 94.31 89 ALA A N 1
ATOM 670 C CA . ALA A 1 89 ? -16.737 6.092 5.385 1.00 94.31 89 ALA A CA 1
ATOM 671 C C . ALA A 1 89 ? -16.602 5.307 6.699 1.00 94.31 89 ALA A C 1
ATOM 673 O O . ALA A 1 89 ? -16.926 5.829 7.763 1.00 94.31 89 ALA A O 1
ATOM 674 N N . ASP A 1 90 ? -16.073 4.084 6.631 1.00 93.38 90 ASP A N 1
ATOM 675 C CA . ASP A 1 90 ? -15.776 3.260 7.796 1.00 93.38 90 ASP A CA 1
ATOM 676 C C . ASP A 1 90 ? -14.520 2.412 7.557 1.00 93.38 90 ASP A C 1
ATOM 678 O O . A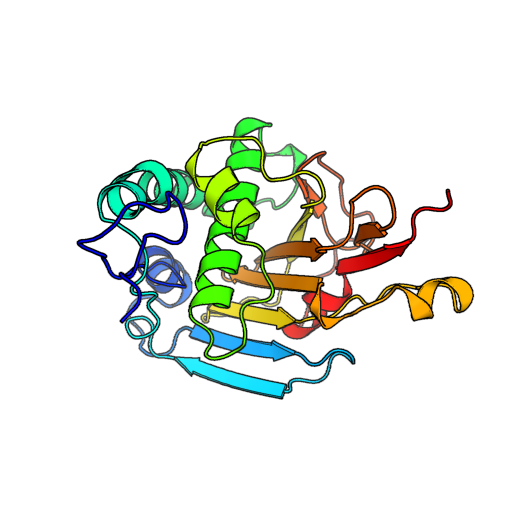SP A 1 90 ? -14.503 1.437 6.802 1.00 93.38 90 ASP A O 1
ATOM 682 N N . ILE A 1 91 ? -13.447 2.784 8.252 1.00 91.81 91 ILE A N 1
ATOM 683 C CA . ILE A 1 91 ? -12.145 2.116 8.173 1.00 91.81 91 ILE A CA 1
ATOM 684 C C . ILE A 1 91 ? -12.107 0.797 8.959 1.00 91.81 91 ILE A C 1
ATOM 686 O O . ILE A 1 91 ? -11.106 0.073 8.930 1.00 91.81 91 ILE A O 1
ATOM 690 N N . SER A 1 92 ? -13.191 0.464 9.666 1.00 93.06 92 SER A N 1
ATOM 691 C CA . SER A 1 92 ? -13.314 -0.771 10.421 1.00 93.06 92 SER A CA 1
ATOM 692 C C . SER A 1 92 ? -13.129 -1.987 9.506 1.00 93.06 92 SER A C 1
ATOM 694 O O . SER A 1 92 ? -13.895 -2.200 8.563 1.00 93.06 92 SER A O 1
ATOM 696 N N . PRO A 1 93 ? -12.182 -2.891 9.813 1.00 93.31 93 PRO A N 1
ATOM 697 C CA . PRO A 1 93 ? -11.961 -4.095 9.022 1.00 93.31 93 PRO A CA 1
ATOM 698 C C . PRO A 1 93 ? -13.147 -5.071 9.058 1.00 93.31 93 PRO A C 1
ATOM 700 O O . PRO A 1 93 ? -13.167 -6.031 8.287 1.00 93.31 93 PRO A O 1
ATOM 703 N N . ARG A 1 94 ? -14.128 -4.862 9.949 1.00 93.00 94 ARG A N 1
ATOM 704 C CA . ARG A 1 94 ? -15.356 -5.668 10.004 1.00 93.00 94 ARG A CA 1
ATOM 705 C C . ARG A 1 94 ? -16.290 -5.390 8.825 1.00 93.00 94 ARG A C 1
ATOM 707 O O . ARG A 1 94 ? -17.049 -6.277 8.456 1.00 93.00 94 ARG A O 1
ATOM 714 N N . CYS A 1 95 ? -16.176 -4.219 8.202 1.00 93.81 95 CYS A N 1
ATOM 715 C CA . CYS A 1 95 ? -17.009 -3.795 7.073 1.00 93.81 95 CYS A CA 1
ATOM 716 C C . CYS A 1 95 ? -16.536 -4.356 5.723 1.00 93.81 95 CYS A C 1
ATOM 718 O O . CYS A 1 95 ? -17.112 -4.049 4.677 1.00 93.81 95 CYS A O 1
ATOM 720 N N . PHE A 1 96 ? -15.493 -5.191 5.745 1.00 96.94 96 PHE A N 1
ATOM 721 C CA . PHE A 1 96 ? -14.868 -5.782 4.571 1.00 96.94 96 PHE A CA 1
ATOM 722 C C . PHE A 1 96 ? -14.795 -7.297 4.725 1.00 96.94 96 PHE A C 1
ATOM 724 O O . PHE A 1 96 ? -14.361 -7.812 5.756 1.00 96.94 96 PHE A O 1
ATOM 731 N N . SER A 1 97 ? -15.160 -8.023 3.677 1.00 96.56 97 SER A N 1
ATOM 732 C CA . SER A 1 97 ? -14.973 -9.466 3.554 1.00 96.56 97 SER A CA 1
ATOM 733 C C . SER A 1 97 ? -13.487 -9.847 3.532 1.00 96.56 97 SER A C 1
ATOM 735 O O . SER A 1 97 ? -12.592 -9.018 3.354 1.00 96.56 97 SER A O 1
ATOM 737 N N . LYS A 1 98 ? -13.191 -11.145 3.675 1.00 94.44 98 LYS A N 1
ATOM 738 C CA . LYS A 1 98 ? -11.812 -11.656 3.581 1.00 94.44 98 LYS A CA 1
ATOM 739 C C . LYS A 1 98 ? -11.153 -11.296 2.240 1.00 94.44 98 LYS A C 1
ATOM 741 O O . LYS A 1 98 ? -9.979 -10.936 2.234 1.00 94.44 98 LYS A O 1
ATOM 746 N N . ALA A 1 99 ? -11.902 -11.373 1.140 1.00 94.31 99 ALA A N 1
ATOM 747 C CA . ALA A 1 99 ? -11.411 -11.036 -0.194 1.00 94.31 99 ALA A CA 1
ATOM 748 C C . ALA A 1 99 ? -11.128 -9.532 -0.333 1.00 94.31 99 ALA A C 1
ATOM 750 O O . ALA A 1 99 ? -10.077 -9.150 -0.834 1.00 94.31 99 ALA A O 1
ATOM 751 N N . GLU A 1 100 ? -12.005 -8.672 0.185 1.00 96.50 100 GLU A N 1
ATOM 752 C CA . GLU A 1 100 ? -11.810 -7.216 0.135 1.00 96.50 100 GLU A CA 1
ATOM 753 C C . GLU A 1 100 ? -10.612 -6.766 0.977 1.00 96.50 100 GLU A C 1
ATOM 755 O O . GLU A 1 100 ? -9.800 -5.964 0.517 1.00 96.50 100 GLU A O 1
ATOM 760 N N . ARG A 1 101 ? -10.432 -7.338 2.177 1.00 95.62 101 ARG A N 1
ATOM 761 C CA . ARG A 1 101 ? -9.238 -7.077 2.999 1.00 95.62 101 ARG A CA 1
ATOM 762 C C . ARG A 1 101 ? -7.956 -7.542 2.314 1.00 95.62 101 ARG A C 1
ATOM 764 O O . ARG A 1 101 ? -6.935 -6.871 2.439 1.00 95.62 101 ARG A O 1
ATOM 771 N N . TYR A 1 102 ? -8.005 -8.654 1.576 1.00 94.50 102 TYR A N 1
ATOM 772 C CA . TYR A 1 102 ? -6.888 -9.075 0.732 1.00 94.50 102 TYR A CA 1
ATOM 773 C C . TYR A 1 102 ? -6.622 -8.062 -0.388 1.00 94.50 102 TYR A C 1
ATOM 775 O O . TYR A 1 102 ? -5.474 -7.674 -0.563 1.00 94.50 102 TYR A O 1
ATOM 783 N N . THR A 1 103 ? -7.651 -7.578 -1.091 1.00 95.94 103 THR A N 1
ATOM 784 C CA . THR A 1 103 ? -7.506 -6.545 -2.132 1.00 95.94 103 THR A CA 1
ATOM 785 C C . THR A 1 103 ? -6.846 -5.281 -1.582 1.00 95.94 103 THR A C 1
ATOM 787 O O . THR A 1 103 ? -5.865 -4.813 -2.156 1.00 95.94 103 THR A O 1
ATOM 790 N N . ILE A 1 104 ? -7.317 -4.767 -0.438 1.00 96.25 104 ILE A N 1
ATOM 791 C CA . ILE A 1 104 ? -6.723 -3.599 0.238 1.00 96.25 104 ILE A CA 1
ATOM 792 C C . ILE A 1 104 ? -5.246 -3.856 0.553 1.00 96.25 104 ILE A C 1
ATOM 794 O O . ILE A 1 104 ? -4.377 -3.038 0.244 1.00 96.25 104 ILE A O 1
ATOM 798 N N . ALA A 1 105 ? -4.954 -5.015 1.140 1.00 94.88 105 ALA A N 1
ATOM 799 C CA . ALA A 1 105 ? -3.614 -5.349 1.582 1.00 94.88 105 ALA A CA 1
ATOM 800 C C . ALA A 1 105 ? -2.638 -5.593 0.417 1.00 94.88 105 ALA A C 1
ATOM 802 O O . ALA A 1 105 ? -1.498 -5.123 0.450 1.00 94.88 105 ALA A O 1
ATOM 803 N N . ALA A 1 106 ? -3.077 -6.280 -0.637 1.00 94.69 106 ALA A N 1
ATOM 804 C CA . ALA A 1 106 ? -2.281 -6.519 -1.832 1.00 94.69 106 ALA A CA 1
ATOM 805 C C . ALA A 1 106 ? -1.999 -5.200 -2.559 1.00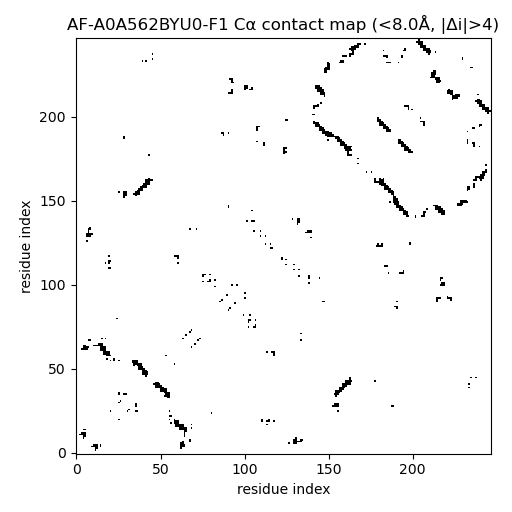 94.69 106 ALA A C 1
ATOM 807 O O . ALA A 1 106 ? -0.869 -4.979 -2.999 1.00 94.69 106 ALA A O 1
ATOM 808 N N . TRP A 1 107 ? -2.990 -4.303 -2.627 1.00 95.75 107 TRP A N 1
ATOM 809 C CA . TRP A 1 107 ? -2.844 -2.997 -3.263 1.00 95.75 107 TRP A CA 1
ATOM 810 C C . TRP A 1 107 ? -1.793 -2.136 -2.557 1.00 95.75 107 TRP A C 1
ATOM 812 O O . TRP A 1 107 ? -0.829 -1.719 -3.200 1.00 95.75 107 TRP A O 1
ATOM 822 N N . ILE A 1 108 ? -1.892 -1.946 -1.233 1.00 95.19 108 ILE A N 1
ATOM 823 C CA . ILE A 1 108 ? -0.910 -1.118 -0.509 1.00 95.19 108 ILE A CA 1
ATOM 824 C C . ILE A 1 108 ? 0.491 -1.737 -0.545 1.00 95.19 108 ILE A C 1
ATOM 826 O O . ILE A 1 108 ? 1.477 -1.017 -0.707 1.00 95.19 108 ILE A O 1
ATOM 830 N N . THR A 1 109 ? 0.587 -3.072 -0.489 1.00 93.19 109 THR A N 1
ATOM 831 C CA . THR A 1 109 ? 1.873 -3.776 -0.599 1.00 93.19 109 THR A CA 1
ATOM 832 C C . THR A 1 109 ? 2.497 -3.562 -1.977 1.00 93.19 109 THR A C 1
ATOM 834 O O . THR A 1 109 ? 3.679 -3.227 -2.069 1.00 93.19 109 THR A O 1
ATOM 837 N N . LYS A 1 110 ? 1.712 -3.699 -3.057 1.00 93.56 110 LYS A N 1
ATOM 838 C CA . LYS A 1 110 ? 2.161 -3.413 -4.427 1.00 93.56 110 LYS A CA 1
ATOM 839 C C . LYS A 1 110 ? 2.667 -1.980 -4.532 1.00 93.56 110 LYS A C 1
ATOM 841 O O . LYS A 1 110 ? 3.775 -1.768 -5.022 1.00 93.56 110 LYS A O 1
ATOM 846 N N . THR A 1 111 ? 1.883 -1.013 -4.065 1.00 93.25 111 THR A N 1
ATOM 847 C CA . THR A 1 111 ? 2.221 0.414 -4.129 1.00 93.25 111 THR A CA 1
ATOM 848 C C . THR A 1 111 ? 3.516 0.720 -3.375 1.00 93.25 111 THR A C 1
ATOM 850 O O . THR A 1 111 ? 4.408 1.348 -3.943 1.00 93.25 111 THR A O 1
ATOM 853 N N . GLY A 1 112 ? 3.691 0.188 -2.160 1.00 90.56 112 GLY A N 1
ATOM 854 C CA . GLY A 1 112 ? 4.938 0.342 -1.403 1.00 90.56 112 GLY A CA 1
ATOM 855 C C . GLY A 1 112 ? 6.146 -0.317 -2.076 1.00 90.56 112 GLY A C 1
ATOM 856 O O . GLY A 1 112 ? 7.226 0.265 -2.101 1.00 90.56 112 GLY A O 1
ATOM 857 N N . VAL A 1 113 ? 5.975 -1.490 -2.699 1.00 89.56 113 VAL A N 1
ATOM 858 C CA . VAL A 1 113 ? 7.038 -2.143 -3.489 1.00 89.56 113 VAL A CA 1
ATOM 859 C C . VAL A 1 113 ? 7.456 -1.280 -4.682 1.00 89.56 113 VAL A C 1
ATOM 861 O O . VAL A 1 113 ? 8.653 -1.137 -4.939 1.00 89.56 113 VAL A O 1
ATOM 864 N N . VAL A 1 114 ? 6.494 -0.708 -5.413 1.00 90.69 114 VAL A N 1
ATOM 865 C CA . VAL A 1 114 ? 6.772 0.169 -6.560 1.00 90.69 114 VAL A CA 1
ATOM 866 C C . VAL A 1 114 ? 7.464 1.456 -6.099 1.00 90.69 114 VAL A C 1
ATOM 868 O O . VAL A 1 114 ? 8.478 1.817 -6.693 1.00 90.69 114 VAL A O 1
ATOM 871 N N . ALA A 1 115 ? 6.988 2.087 -5.018 1.00 87.00 115 ALA A N 1
ATOM 872 C CA . ALA A 1 115 ? 7.600 3.279 -4.419 1.00 87.00 115 ALA A CA 1
ATOM 873 C C . ALA A 1 115 ? 9.038 3.026 -3.948 1.00 87.00 115 ALA A C 1
ATOM 875 O O . ALA A 1 115 ? 9.952 3.804 -4.218 1.00 87.00 115 ALA A O 1
ATOM 876 N N . HIS A 1 116 ? 9.270 1.884 -3.306 1.00 83.75 116 HIS A N 1
ATOM 877 C CA . HIS A 1 116 ? 10.605 1.501 -2.868 1.00 83.75 116 HIS A CA 1
ATOM 878 C C . HIS A 1 116 ? 11.564 1.294 -4.042 1.00 83.75 116 HIS A C 1
ATOM 880 O O . HIS A 1 116 ? 12.730 1.679 -3.997 1.00 83.75 116 HIS A O 1
ATOM 886 N N . ARG A 1 117 ? 11.075 0.670 -5.120 1.00 85.38 117 ARG A N 1
ATOM 887 C CA . ARG A 1 117 ? 11.862 0.369 -6.324 1.00 85.38 117 ARG A CA 1
ATOM 888 C C . ARG A 1 117 ? 12.080 1.587 -7.223 1.00 85.38 117 ARG A C 1
ATOM 890 O O . ARG A 1 117 ? 13.009 1.549 -8.025 1.00 85.38 117 ARG A O 1
ATOM 897 N N . SER A 1 118 ? 11.250 2.626 -7.119 1.00 82.06 118 SER A N 1
ATOM 898 C CA . SER A 1 118 ? 11.444 3.901 -7.823 1.00 82.06 118 SER A CA 1
ATOM 899 C C . SER A 1 118 ? 12.398 4.847 -7.091 1.00 82.06 118 SER A C 1
ATOM 901 O O . SER A 1 118 ? 12.871 5.818 -7.684 1.00 82.06 118 SER A O 1
ATOM 903 N N . ALA A 1 119 ? 12.692 4.593 -5.814 1.00 74.50 119 ALA A N 1
ATOM 904 C CA . ALA A 1 119 ? 13.660 5.371 -5.060 1.00 74.50 119 ALA A CA 1
ATOM 905 C C . ALA A 1 119 ? 15.102 5.027 -5.490 1.00 74.50 119 ALA A C 1
ATOM 907 O O . ALA A 1 119 ? 15.449 3.864 -5.676 1.00 74.50 119 ALA A O 1
ATOM 908 N N . ASN A 1 120 ? 15.973 6.039 -5.598 1.00 60.34 120 ASN A N 1
ATOM 909 C CA . ASN A 1 120 ? 17.382 5.900 -6.018 1.00 60.34 120 ASN A CA 1
ATOM 910 C C . ASN A 1 120 ? 18.296 5.252 -4.950 1.00 60.34 120 ASN A C 1
ATOM 912 O O . ASN A 1 120 ? 19.496 5.518 -4.913 1.00 60.34 120 ASN A O 1
ATOM 916 N N . TYR A 1 121 ? 17.751 4.424 -4.059 1.00 63.28 121 TYR A N 1
ATOM 917 C CA . TYR A 1 121 ? 18.498 3.762 -2.989 1.00 63.28 121 TYR A CA 1
ATOM 918 C C . TYR A 1 121 ? 18.659 2.267 -3.280 1.00 63.28 121 TYR A C 1
ATOM 920 O O . TYR A 1 121 ? 17.916 1.675 -4.065 1.00 63.28 121 TYR A O 1
ATOM 928 N N . ARG A 1 122 ? 19.642 1.626 -2.632 1.00 63.38 122 ARG A N 1
ATOM 929 C CA . ARG A 1 122 ? 19.836 0.172 -2.721 1.00 63.38 122 ARG A CA 1
ATOM 930 C C . ARG A 1 122 ? 18.541 -0.526 -2.303 1.00 63.38 122 ARG A C 1
ATOM 932 O O . ARG A 1 122 ? 18.067 -0.338 -1.187 1.00 63.38 122 ARG A O 1
ATOM 939 N N . SER A 1 123 ? 17.970 -1.334 -3.196 1.00 67.00 123 SER A N 1
ATOM 940 C CA . SER A 1 123 ? 16.715 -2.018 -2.892 1.00 67.00 123 SER A CA 1
ATOM 941 C C . SER A 1 123 ? 16.917 -3.044 -1.779 1.00 67.00 123 SER A C 1
ATOM 943 O O . SER A 1 123 ? 17.608 -4.042 -1.968 1.00 67.00 123 SER A O 1
ATOM 945 N N . ILE A 1 124 ? 16.297 -2.784 -0.630 1.00 68.38 124 ILE A N 1
ATOM 946 C CA . ILE A 1 124 ? 16.276 -3.690 0.527 1.00 68.38 124 ILE A CA 1
ATOM 947 C C . ILE A 1 124 ? 15.147 -4.734 0.494 1.00 68.38 124 ILE A C 1
ATOM 949 O O . ILE A 1 124 ? 15.187 -5.701 1.245 1.00 68.38 124 ILE A O 1
ATOM 953 N N . LEU A 1 125 ? 14.155 -4.584 -0.395 1.00 73.50 125 LEU A N 1
ATOM 954 C CA . LEU A 1 125 ? 13.085 -5.574 -0.547 1.00 73.50 125 LEU A CA 1
ATOM 955 C C . LEU A 1 125 ? 13.574 -6.748 -1.412 1.00 73.50 125 LEU A C 1
ATOM 957 O O . LEU A 1 125 ? 14.004 -6.518 -2.551 1.00 73.50 125 LEU A O 1
ATOM 961 N N . PRO A 1 126 ? 13.469 -8.006 -0.954 1.00 73.12 126 PRO A N 1
ATOM 962 C CA . PRO A 1 126 ? 13.927 -9.166 -1.697 1.00 73.12 126 PRO A CA 1
ATOM 963 C C . PRO A 1 126 ? 13.067 -9.358 -2.937 1.00 73.12 126 PRO A C 1
ATOM 965 O O . PRO A 1 126 ? 11.881 -9.033 -2.961 1.00 73.12 126 PRO A O 1
ATOM 968 N N . ALA A 1 127 ? 13.659 -9.938 -3.980 1.00 73.62 127 ALA A N 1
ATOM 969 C CA . ALA A 1 127 ? 12.954 -10.190 -5.234 1.00 73.62 127 ALA A CA 1
ATOM 970 C C . ALA A 1 127 ? 11.795 -11.197 -5.092 1.00 73.62 127 ALA A C 1
ATOM 972 O O . ALA A 1 127 ? 10.965 -11.283 -5.991 1.00 73.62 127 ALA A O 1
ATOM 973 N N . SER A 1 128 ? 11.724 -11.955 -3.993 1.00 76.19 128 SER A N 1
ATOM 974 C CA . SER A 1 128 ? 10.631 -12.891 -3.707 1.00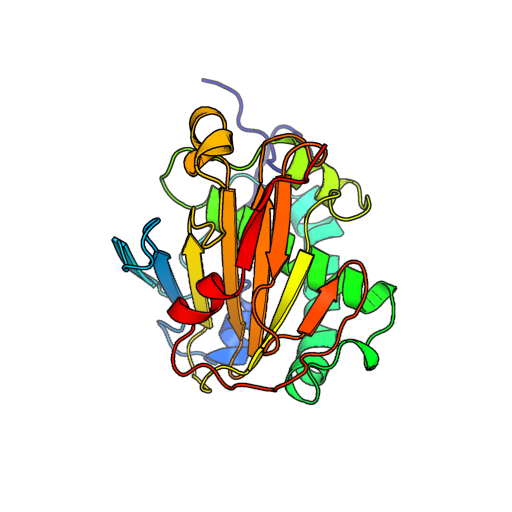 76.19 128 SER A CA 1
ATOM 975 C C . SER A 1 128 ? 9.302 -12.190 -3.411 1.00 76.19 128 SER A C 1
ATOM 977 O O . SER A 1 128 ? 8.259 -12.695 -3.815 1.00 76.19 128 SER A O 1
ATOM 979 N N . LEU A 1 129 ? 9.322 -11.014 -2.771 1.00 81.31 129 LEU A N 1
ATOM 980 C CA . LEU A 1 129 ? 8.115 -10.255 -2.431 1.00 81.31 129 LEU A CA 1
ATOM 981 C C . LEU A 1 129 ? 7.298 -9.835 -3.672 1.00 81.31 129 LEU A C 1
ATOM 983 O O . LEU A 1 129 ? 6.129 -10.214 -3.759 1.00 81.31 129 LEU A O 1
ATOM 987 N N . PRO A 1 130 ? 7.860 -9.114 -4.665 1.00 86.19 130 PRO A N 1
ATOM 988 C CA . PRO A 1 130 ? 7.112 -8.773 -5.871 1.00 86.19 130 PRO A CA 1
ATOM 989 C C . PRO A 1 130 ? 6.699 -10.016 -6.675 1.00 86.19 130 PRO A C 1
ATOM 991 O O . PRO A 1 130 ? 5.594 -10.048 -7.214 1.00 86.19 130 PRO A O 1
ATOM 994 N N . ARG A 1 131 ? 7.518 -11.077 -6.707 1.00 85.75 131 ARG A N 1
ATOM 995 C CA . ARG A 1 131 ? 7.139 -12.336 -7.374 1.00 85.75 131 ARG A CA 1
ATOM 996 C C . ARG A 1 131 ? 5.883 -12.951 -6.771 1.00 85.75 131 ARG A C 1
ATOM 998 O O . ARG A 1 131 ? 4.963 -13.274 -7.521 1.00 85.75 131 ARG A O 1
ATOM 1005 N N . ALA A 1 132 ? 5.816 -13.037 -5.445 1.00 83.94 132 ALA A N 1
ATOM 1006 C CA . ALA A 1 132 ? 4.665 -13.594 -4.744 1.00 83.94 132 ALA A CA 1
ATOM 1007 C C . ALA A 1 132 ? 3.371 -12.810 -5.024 1.00 83.94 132 ALA A C 1
ATOM 1009 O O . ALA A 1 132 ? 2.339 -13.426 -5.277 1.00 83.94 132 ALA A O 1
ATOM 1010 N N . LEU A 1 133 ? 3.433 -11.470 -5.060 1.00 87.06 133 LEU A N 1
ATOM 1011 C CA . LEU A 1 133 ? 2.280 -10.638 -5.438 1.00 87.06 133 LEU A CA 1
ATOM 1012 C C . LEU A 1 133 ? 1.793 -10.951 -6.861 1.00 87.06 133 LEU A C 1
ATOM 1014 O O . LEU A 1 133 ? 0.596 -11.084 -7.097 1.00 87.06 133 LEU A O 1
ATOM 1018 N N . SER A 1 134 ? 2.722 -11.107 -7.808 1.00 88.19 134 SER A N 1
ATOM 1019 C CA . SER A 1 134 ? 2.390 -11.324 -9.223 1.00 88.19 134 SER A CA 1
ATOM 1020 C C . SER A 1 134 ? 1.741 -12.674 -9.523 1.00 88.19 134 SER A C 1
ATOM 1022 O O . SER A 1 134 ? 0.986 -12.795 -10.484 1.00 88.19 134 SER A O 1
ATOM 1024 N N . GLN A 1 135 ? 2.026 -13.681 -8.698 1.00 84.88 135 GLN A N 1
ATOM 1025 C CA . GLN A 1 135 ? 1.498 -15.036 -8.843 1.00 84.88 135 GLN A CA 1
ATOM 1026 C C . GLN A 1 135 ? 0.074 -15.176 -8.286 1.00 84.88 135 GLN A C 1
ATOM 1028 O O . GLN A 1 135 ? -0.500 -16.257 -8.361 1.00 84.88 135 GLN A O 1
ATOM 1033 N N . GLY A 1 136 ? -0.501 -14.107 -7.717 1.00 70.75 136 GLY A N 1
ATOM 1034 C CA . GLY A 1 136 ? -1.800 -14.179 -7.041 1.00 70.75 136 GLY A CA 1
ATOM 1035 C C . GLY A 1 136 ? -1.765 -15.031 -5.769 1.00 70.75 136 GLY A C 1
ATOM 1036 O O . GLY A 1 136 ? -2.811 -15.413 -5.250 1.00 70.75 136 GLY A O 1
ATOM 1037 N N . SER A 1 137 ? -0.568 -15.329 -5.261 1.00 60.75 137 SER A N 1
ATOM 1038 C CA . SER A 1 137 ? -0.378 -16.013 -3.989 1.00 60.75 137 SER A CA 1
ATOM 1039 C C . SER A 1 137 ? -0.917 -15.153 -2.839 1.00 60.75 137 SER A C 1
ATOM 1041 O O . SER A 1 137 ? -1.123 -13.939 -2.966 1.00 60.75 137 SER A O 1
ATOM 1043 N N . SER A 1 138 ? -1.119 -15.764 -1.668 1.00 69.12 138 SER A N 1
ATOM 1044 C CA . SER A 1 138 ? -1.312 -14.998 -0.434 1.00 69.12 138 SER A CA 1
ATOM 1045 C C . SER A 1 138 ? -0.191 -13.964 -0.292 1.00 69.12 138 SER A C 1
ATOM 1047 O O . SER A 1 138 ? 0.967 -14.281 -0.580 1.00 69.12 138 SER A O 1
ATOM 1049 N N . ILE A 1 139 ? -0.513 -12.757 0.183 1.00 80.44 139 ILE A N 1
ATOM 1050 C CA . ILE A 1 139 ? 0.500 -11.758 0.554 1.00 80.44 139 ILE A CA 1
ATOM 1051 C C . ILE A 1 139 ? 1.534 -12.463 1.442 1.00 80.44 139 ILE A C 1
ATOM 1053 O O . ILE A 1 139 ? 1.103 -13.176 2.360 1.00 80.44 139 ILE A O 1
ATOM 1057 N N . PRO A 1 140 ? 2.852 -12.332 1.172 1.00 73.12 140 PRO A N 1
ATOM 1058 C CA . PRO A 1 140 ? 3.864 -13.097 1.885 1.00 73.12 140 PRO A CA 1
ATOM 1059 C C . PRO A 1 140 ? 3.671 -13.067 3.395 1.00 73.12 140 PRO A C 1
ATOM 1061 O O . PRO A 1 140 ? 3.392 -12.016 3.981 1.00 73.12 140 PRO A O 1
ATOM 1064 N N . ALA A 1 141 ? 3.825 -14.239 4.014 1.00 70.81 141 ALA A N 1
ATOM 1065 C CA . ALA A 1 141 ? 3.740 -14.377 5.458 1.00 70.81 141 ALA A CA 1
ATOM 1066 C C . ALA A 1 141 ? 4.644 -13.332 6.131 1.00 70.81 141 ALA A C 1
ATOM 1068 O O . ALA A 1 141 ? 5.781 -13.127 5.703 1.00 70.81 141 ALA A O 1
ATOM 1069 N N . GLY A 1 142 ? 4.135 -12.673 7.172 1.00 75.75 142 GLY A N 1
ATOM 1070 C CA . GLY A 1 142 ? 4.844 -11.614 7.898 1.00 75.75 142 GLY A CA 1
ATOM 1071 C C . GLY A 1 142 ? 4.388 -10.194 7.557 1.00 75.75 142 GLY A C 1
ATOM 1072 O O . GLY A 1 142 ? 4.533 -9.316 8.404 1.00 75.75 142 GLY A O 1
ATOM 1073 N N . ILE A 1 143 ? 3.759 -9.967 6.395 1.00 84.38 143 ILE A N 1
ATOM 1074 C CA . ILE A 1 143 ? 3.144 -8.666 6.097 1.00 84.38 143 ILE A CA 1
ATOM 1075 C C . ILE A 1 143 ? 1.825 -8.538 6.849 1.00 84.38 143 ILE A C 1
ATOM 1077 O O . ILE A 1 143 ? 0.901 -9.344 6.694 1.00 84.38 143 ILE A O 1
ATOM 1081 N N . LYS A 1 144 ? 1.741 -7.475 7.640 1.00 88.38 144 LYS A N 1
ATOM 1082 C CA . LYS A 1 144 ? 0.524 -7.018 8.297 1.00 88.38 144 LYS A CA 1
ATOM 1083 C C . LYS A 1 144 ? 0.195 -5.631 7.768 1.00 88.38 144 LYS A C 1
ATOM 1085 O O . LYS A 1 144 ? 1.094 -4.809 7.588 1.00 88.38 144 LYS A O 1
ATOM 1090 N N . VAL A 1 145 ? -1.084 -5.406 7.489 1.00 92.12 145 VAL A N 1
ATOM 1091 C CA . VAL A 1 145 ? -1.574 -4.129 6.966 1.00 92.12 145 VAL A CA 1
ATOM 1092 C C . VAL A 1 145 ? -2.424 -3.463 8.023 1.00 92.12 145 VAL A C 1
ATOM 1094 O O . VAL A 1 145 ? -3.366 -4.082 8.526 1.00 92.12 145 VAL A O 1
ATOM 1097 N N . ILE A 1 146 ? -2.100 -2.211 8.320 1.00 93.00 146 ILE A N 1
ATOM 1098 C CA . ILE A 1 146 ? -2.864 -1.348 9.211 1.00 93.00 146 ILE A CA 1
ATOM 1099 C C . ILE A 1 146 ? -3.541 -0.216 8.461 1.00 93.00 146 ILE A C 1
ATOM 1101 O O . ILE A 1 146 ? -3.120 0.170 7.368 1.00 93.00 146 ILE A O 1
ATOM 1105 N N . ALA A 1 147 ? -4.584 0.312 9.084 1.00 94.38 147 ALA A N 1
ATOM 1106 C CA . ALA A 1 147 ? -5.317 1.466 8.615 1.00 94.38 147 ALA A CA 1
ATOM 1107 C C . ALA A 1 147 ? -5.724 2.356 9.796 1.00 94.38 147 ALA A C 1
ATOM 1109 O O . ALA A 1 147 ? -6.032 1.859 10.884 1.00 94.38 147 ALA A O 1
ATOM 1110 N N . GLY A 1 148 ? -5.740 3.668 9.584 1.00 92.94 148 GLY A N 1
ATOM 1111 C CA . GLY A 1 148 ? -6.167 4.639 10.589 1.00 92.94 148 GLY A CA 1
ATOM 1112 C C . GLY A 1 148 ? -6.572 5.974 9.971 1.00 92.94 148 GLY A C 1
ATOM 1113 O O . GLY A 1 148 ? -6.549 6.138 8.749 1.00 92.94 148 GLY A O 1
ATOM 1114 N N . LYS A 1 149 ? -6.969 6.924 10.820 1.00 92.00 149 LYS A N 1
ATOM 1115 C CA . LYS A 1 149 ? -7.392 8.268 10.406 1.00 92.00 149 LYS A CA 1
ATOM 1116 C C . LYS A 1 149 ? -6.226 9.247 10.485 1.00 92.00 149 LYS A C 1
ATOM 1118 O O . LYS A 1 149 ? -5.457 9.216 11.438 1.00 92.00 149 LYS A O 1
ATOM 1123 N N . VAL A 1 150 ? -6.113 10.139 9.514 1.00 91.56 150 VAL A N 1
ATOM 1124 C CA . VAL A 1 150 ? -5.125 11.228 9.481 1.00 91.56 150 VAL A CA 1
ATOM 1125 C C . VAL A 1 150 ? -5.858 12.544 9.223 1.00 91.56 150 VAL A C 1
ATOM 1127 O O . VAL A 1 150 ? -7.012 12.535 8.790 1.00 91.56 150 VAL A O 1
ATOM 1130 N N . GLU A 1 151 ? -5.238 13.678 9.535 1.00 89.31 151 GLU A N 1
ATOM 1131 C CA . GLU A 1 151 ? -5.762 14.981 9.131 1.00 89.31 151 GLU A CA 1
ATOM 1132 C C . GLU A 1 151 ? -6.042 15.037 7.630 1.00 89.31 151 GLU A C 1
ATOM 1134 O O . GLU A 1 151 ? -5.237 14.604 6.803 1.00 89.31 151 GLU A O 1
ATOM 1139 N N . ALA A 1 152 ? -7.236 15.529 7.295 1.00 85.06 152 ALA A N 1
ATOM 1140 C CA . ALA A 1 152 ? -7.716 15.535 5.926 1.00 85.06 152 ALA A CA 1
ATOM 1141 C C . ALA A 1 152 ? -6.902 16.538 5.108 1.00 85.06 152 ALA A C 1
ATOM 1143 O O . ALA A 1 152 ? -6.743 17.696 5.494 1.00 85.06 152 ALA A O 1
ATOM 1144 N N . GLY A 1 153 ? -6.418 16.105 3.947 1.00 79.19 153 GLY A N 1
ATOM 1145 C CA . GLY A 1 153 ? -5.641 16.950 3.050 1.00 79.19 153 GLY A CA 1
ATOM 1146 C C . GLY A 1 153 ? -6.006 16.744 1.586 1.00 79.19 153 GLY A C 1
ATOM 1147 O O . GLY A 1 153 ? -6.478 15.683 1.185 1.00 79.19 153 GLY A O 1
ATOM 1148 N N . LYS A 1 154 ? -5.720 17.762 0.768 1.00 75.50 154 LYS A N 1
ATOM 1149 C CA . LYS A 1 154 ? -5.825 17.702 -0.705 1.00 75.50 154 LYS A CA 1
ATOM 1150 C C . LYS A 1 154 ? -4.587 17.093 -1.376 1.00 75.50 154 LYS A C 1
ATOM 1152 O O . LYS A 1 154 ? -4.461 17.092 -2.597 1.00 75.50 154 LYS A O 1
ATOM 1157 N N . THR A 1 155 ? -3.646 16.592 -0.581 1.00 78.19 155 THR A N 1
ATOM 1158 C CA . THR A 1 155 ? -2.398 15.996 -1.060 1.00 78.19 155 THR A CA 1
ATOM 1159 C C . THR A 1 155 ? -2.280 14.569 -0.563 1.00 78.19 155 THR A C 1
ATOM 1161 O O . THR A 1 155 ? -2.447 14.315 0.629 1.00 78.19 155 THR A O 1
ATOM 1164 N N . ILE A 1 156 ? -1.915 13.659 -1.457 1.00 82.94 156 ILE A N 1
ATOM 1165 C CA . ILE A 1 156 ? -1.489 12.313 -1.094 1.00 82.94 156 ILE A CA 1
ATOM 1166 C C . ILE A 1 156 ? -0.110 12.433 -0.466 1.00 82.94 156 ILE A C 1
ATOM 1168 O O . ILE A 1 156 ? 0.831 12.929 -1.095 1.00 82.94 156 ILE A O 1
ATOM 1172 N N . GLN A 1 157 ? 0.007 11.957 0.764 1.00 85.31 157 GLN A N 1
ATOM 1173 C CA . GLN A 1 157 ? 1.281 11.856 1.446 1.00 85.31 157 GLN A CA 1
ATOM 1174 C C . GLN A 1 157 ? 1.686 10.389 1.496 1.00 85.31 157 GLN A C 1
ATOM 1176 O O . GLN A 1 157 ? 0.851 9.516 1.703 1.00 85.31 157 GLN A O 1
ATOM 1181 N N . TRP A 1 158 ? 2.967 10.093 1.342 1.00 82.50 158 TRP A N 1
ATOM 1182 C CA . TRP A 1 158 ? 3.500 8.790 1.718 1.00 82.50 158 TRP A CA 1
ATOM 1183 C C . TRP A 1 158 ? 4.744 8.973 2.567 1.00 82.50 158 TRP A C 1
ATOM 1185 O O . TRP A 1 158 ? 5.501 9.927 2.376 1.00 82.50 158 TRP A O 1
ATOM 1195 N N . ALA A 1 159 ? 4.960 8.051 3.496 1.00 79.94 159 ALA A N 1
ATOM 1196 C CA . ALA A 1 159 ? 6.200 7.974 4.242 1.00 79.94 159 ALA A CA 1
ATOM 1197 C C . ALA A 1 159 ? 6.773 6.564 4.159 1.00 79.94 159 ALA A C 1
ATOM 1199 O O . ALA A 1 159 ? 6.046 5.574 4.254 1.00 79.94 159 ALA A O 1
ATOM 1200 N N . GLN A 1 160 ? 8.086 6.483 3.967 1.00 78.31 160 GLN A N 1
ATOM 1201 C CA . GLN A 1 160 ? 8.803 5.216 4.021 1.00 78.31 160 GLN A CA 1
ATOM 1202 C C . GLN A 1 160 ? 9.948 5.305 5.017 1.00 78.31 160 GLN A C 1
ATOM 1204 O O . GLN A 1 160 ? 10.577 6.359 5.164 1.00 78.31 160 GLN A O 1
ATOM 1209 N N . SER A 1 161 ? 10.234 4.193 5.680 1.00 72.12 161 SER A N 1
ATOM 1210 C CA . SER A 1 161 ? 11.356 4.108 6.597 1.00 72.12 161 SER A CA 1
ATOM 1211 C C . SER A 1 161 ? 11.936 2.708 6.683 1.00 72.12 161 SER A C 1
ATOM 1213 O O . SER A 1 161 ? 11.249 1.715 6.455 1.00 72.12 161 SER A O 1
ATOM 1215 N N . ASN A 1 162 ? 13.190 2.657 7.118 1.00 69.75 162 ASN A N 1
ATOM 1216 C CA . ASN A 1 162 ? 13.829 1.444 7.617 1.00 69.75 162 ASN A CA 1
ATOM 1217 C C . ASN A 1 162 ? 13.572 1.245 9.126 1.00 69.75 162 ASN A C 1
ATOM 1219 O O . ASN A 1 162 ? 14.215 0.424 9.777 1.00 69.75 162 ASN A O 1
ATOM 1223 N N . LEU A 1 163 ? 12.667 2.047 9.699 1.00 62.09 163 LEU A N 1
ATOM 1224 C CA . LEU A 1 163 ? 12.259 2.019 11.097 1.00 62.09 163 LEU A CA 1
ATOM 1225 C C . LEU A 1 163 ? 11.705 0.649 11.486 1.00 62.09 163 LEU A C 1
ATOM 1227 O O . LEU A 1 163 ? 10.759 0.154 10.882 1.00 62.09 163 LEU A O 1
ATOM 1231 N N . GLY A 1 164 ? 12.229 0.094 12.568 1.00 51.94 164 GLY A N 1
ATOM 1232 C CA . GLY A 1 164 ? 11.414 -0.646 13.517 1.00 51.94 164 GLY A CA 1
ATOM 1233 C C . GLY A 1 164 ? 11.486 0.109 14.835 1.00 51.94 164 GLY A C 1
ATOM 1234 O O . GLY A 1 164 ? 12.476 -0.035 15.545 1.00 51.94 164 GLY A O 1
ATOM 1235 N N . PHE A 1 165 ? 10.481 0.923 15.181 1.00 49.47 165 PHE A N 1
ATOM 1236 C CA . PHE A 1 165 ? 10.328 1.318 16.585 1.00 49.47 165 PHE A CA 1
ATOM 1237 C C . PHE A 1 165 ? 9.808 0.082 17.308 1.00 49.47 165 PHE A C 1
ATOM 1239 O O . PHE A 1 165 ? 8.623 -0.237 17.294 1.00 49.47 165 PHE A O 1
ATOM 1246 N N . GLY A 1 166 ? 10.728 -0.697 17.855 1.00 46.81 166 GLY A N 1
ATOM 1247 C CA . GLY A 1 166 ? 10.396 -1.925 18.542 1.00 46.81 166 GLY A CA 1
ATOM 1248 C C . GLY A 1 166 ? 11.569 -2.404 19.369 1.00 46.81 166 GLY A C 1
ATOM 1249 O O . GLY A 1 166 ? 12.717 -2.378 18.932 1.00 46.81 166 GLY A O 1
ATOM 1250 N N . LEU A 1 167 ? 11.239 -2.788 20.598 1.00 48.34 167 LEU A N 1
ATOM 1251 C CA . LEU A 1 167 ? 12.112 -3.313 21.637 1.00 48.34 167 LEU A CA 1
ATOM 1252 C C . LEU A 1 167 ? 12.828 -4.575 21.141 1.00 48.34 167 LEU A C 1
ATOM 1254 O O . LEU A 1 167 ? 12.428 -5.702 21.434 1.00 48.34 167 LEU A O 1
ATOM 1258 N N . VAL A 1 168 ? 13.909 -4.409 20.389 1.00 50.16 168 VAL A N 1
ATOM 1259 C CA . VAL A 1 168 ? 14.911 -5.460 20.283 1.00 50.16 168 VAL A CA 1
ATOM 1260 C C . VAL A 1 168 ? 15.562 -5.508 21.660 1.00 50.16 168 VAL A C 1
ATOM 1262 O O . VAL A 1 168 ? 16.258 -4.568 22.050 1.00 50.16 168 VAL A O 1
ATOM 1265 N N . ARG A 1 169 ? 15.291 -6.563 22.446 1.00 49.16 169 ARG A N 1
ATOM 1266 C CA . ARG A 1 169 ? 16.053 -6.810 23.681 1.00 49.16 169 ARG A CA 1
ATOM 1267 C C . ARG A 1 169 ? 17.536 -6.683 23.343 1.00 49.16 169 ARG A C 1
ATOM 1269 O O . ARG A 1 169 ? 17.958 -7.145 22.287 1.00 49.16 169 ARG A O 1
ATOM 1276 N N . LYS A 1 170 ? 18.332 -6.081 24.230 1.00 49.78 170 LYS A N 1
ATOM 1277 C CA . LYS A 1 170 ? 19.764 -5.821 23.990 1.00 49.78 170 LYS A CA 1
ATOM 1278 C C . LYS A 1 170 ? 20.525 -7.075 23.511 1.00 49.78 170 LYS A C 1
ATOM 1280 O O . LYS A 1 170 ? 21.432 -6.959 22.698 1.00 49.78 170 LYS A O 1
ATOM 1285 N N . SER A 1 171 ? 20.095 -8.266 23.940 1.00 52.44 171 SER A N 1
ATOM 1286 C CA . SER A 1 171 ? 20.608 -9.580 23.521 1.00 52.44 171 SER A CA 1
ATOM 1287 C C . SER A 1 171 ? 20.380 -9.939 22.044 1.00 52.44 171 SER A C 1
ATOM 1289 O O . SER A 1 171 ? 21.094 -10.780 21.513 1.00 52.44 171 SER A O 1
ATOM 1291 N N . HIS A 1 172 ? 19.407 -9.325 21.367 1.00 55.81 172 HIS A N 1
ATOM 1292 C CA . HIS A 1 172 ? 19.037 -9.602 19.970 1.00 55.81 172 HIS A CA 1
ATOM 1293 C C . HIS A 1 172 ? 19.551 -8.530 18.990 1.00 55.81 172 HIS A C 1
ATOM 1295 O O . HIS A 1 172 ? 19.419 -8.691 17.777 1.00 55.81 172 HIS A O 1
ATOM 1301 N N . LEU A 1 173 ? 20.189 -7.466 19.500 1.00 56.50 173 LEU A N 1
ATOM 1302 C CA . LEU A 1 173 ? 20.848 -6.428 18.701 1.00 56.50 173 LEU A CA 1
ATOM 1303 C C . LEU A 1 173 ? 21.941 -6.940 17.742 1.00 56.50 173 LEU A C 1
ATOM 1305 O O . LEU A 1 173 ? 21.991 -6.404 16.638 1.00 56.50 173 LEU A O 1
ATOM 1309 N N . PRO A 1 174 ? 22.777 -7.960 18.057 1.00 56.34 174 PRO A N 1
ATOM 1310 C CA . PRO A 1 174 ? 23.786 -8.422 17.097 1.00 56.34 174 PRO A CA 1
ATOM 1311 C C . PRO A 1 174 ? 23.190 -9.060 15.829 1.00 56.34 174 PRO A C 1
ATOM 1313 O O . PRO A 1 174 ? 23.882 -9.154 14.820 1.00 56.34 174 PRO A O 1
ATOM 1316 N N . PHE A 1 175 ? 21.908 -9.446 15.846 1.00 58.50 175 PHE A N 1
ATOM 1317 C CA . PHE A 1 175 ? 21.183 -9.969 14.680 1.00 58.50 175 PHE A CA 1
ATOM 1318 C C . PHE A 1 175 ? 20.215 -8.952 14.057 1.00 58.50 175 PHE A C 1
ATOM 1320 O O . PHE A 1 175 ? 19.597 -9.247 13.036 1.00 58.50 175 PHE A O 1
ATOM 1327 N N . TYR A 1 176 ? 20.051 -7.770 14.657 1.00 60.22 176 TYR A N 1
ATOM 1328 C CA . TYR A 1 176 ? 19.141 -6.745 14.160 1.00 60.22 176 TYR A CA 1
ATOM 1329 C C . TYR A 1 176 ? 19.847 -5.845 13.146 1.00 60.22 176 TYR A C 1
ATOM 1331 O O . TYR A 1 176 ? 20.663 -4.997 13.500 1.00 60.22 176 TYR A O 1
ATOM 1339 N N . ASP A 1 177 ? 19.481 -5.998 11.876 1.00 65.81 177 ASP A N 1
ATOM 1340 C CA . ASP A 1 177 ? 19.869 -5.071 10.818 1.00 65.81 177 ASP A CA 1
ATOM 1341 C C . ASP A 1 177 ? 18.645 -4.275 10.356 1.00 65.81 177 ASP A C 1
ATOM 1343 O O . ASP A 1 177 ? 17.801 -4.776 9.607 1.00 65.81 177 ASP A O 1
ATOM 1347 N N . ALA A 1 178 ? 18.560 -3.010 10.781 1.00 63.59 178 ALA A N 1
ATOM 1348 C CA . ALA A 1 178 ? 17.508 -2.089 10.349 1.00 63.59 178 ALA A CA 1
ATOM 1349 C C . ALA A 1 178 ? 17.459 -1.939 8.816 1.00 63.59 178 ALA A C 1
ATOM 1351 O O . ALA A 1 178 ? 16.402 -1.652 8.261 1.00 63.59 178 ALA A O 1
ATOM 1352 N N . LYS A 1 179 ? 18.563 -2.206 8.095 1.00 66.88 179 LYS A N 1
ATOM 1353 C CA . LYS A 1 179 ? 18.586 -2.195 6.62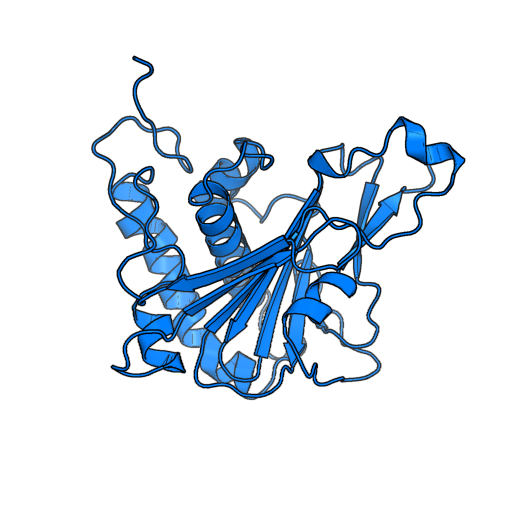2 1.00 66.88 179 LYS A CA 1
ATOM 1354 C C . LYS A 1 179 ? 17.739 -3.308 6.000 1.00 66.88 179 LYS A C 1
ATOM 1356 O O . LYS A 1 179 ? 17.532 -3.280 4.793 1.00 66.88 179 LYS A O 1
ATOM 1361 N N . GLN A 1 180 ? 17.256 -4.274 6.781 1.00 72.50 180 GLN A N 1
ATOM 1362 C CA . GLN A 1 180 ? 16.366 -5.340 6.312 1.00 72.50 180 GLN A CA 1
ATOM 1363 C C . GLN A 1 180 ? 14.889 -5.082 6.616 1.00 72.50 180 GLN A C 1
ATOM 1365 O O . GLN A 1 180 ? 14.052 -5.937 6.328 1.00 72.50 180 GLN A O 1
ATOM 1370 N N . THR A 1 181 ? 14.558 -3.929 7.194 1.00 76.94 181 THR A N 1
ATOM 1371 C CA . THR A 1 181 ? 13.182 -3.547 7.506 1.00 76.94 181 THR A CA 1
ATOM 1372 C C . THR A 1 181 ? 12.693 -2.520 6.500 1.00 76.94 181 THR A C 1
ATOM 1374 O O . THR A 1 181 ? 13.407 -1.581 6.166 1.00 76.94 181 THR A O 1
ATOM 1377 N N . PHE A 1 182 ? 11.463 -2.690 6.030 1.00 82.12 182 PHE A N 1
ATOM 1378 C CA . PHE A 1 182 ? 10.785 -1.717 5.187 1.00 82.12 182 PHE A CA 1
ATOM 1379 C C . PHE A 1 182 ? 9.403 -1.430 5.757 1.00 82.12 182 PHE A C 1
ATOM 1381 O O . PHE A 1 182 ? 8.582 -2.337 5.895 1.00 82.12 182 PHE A O 1
ATOM 1388 N N . VAL A 1 183 ? 9.150 -0.163 6.061 1.00 85.25 183 VAL A N 1
ATOM 1389 C CA . VAL A 1 183 ? 7.846 0.353 6.464 1.00 85.25 183 VAL A CA 1
ATOM 1390 C C . VAL A 1 183 ? 7.387 1.349 5.419 1.00 85.25 183 VAL A C 1
ATOM 1392 O O . VAL A 1 183 ? 8.145 2.237 5.029 1.00 85.25 183 VAL A O 1
ATOM 1395 N N . PHE A 1 184 ? 6.138 1.211 4.991 1.00 88.69 184 PHE A N 1
ATOM 1396 C CA . PHE A 1 184 ? 5.504 2.120 4.051 1.00 88.69 184 PHE A CA 1
ATOM 1397 C C . PHE A 1 184 ? 4.109 2.476 4.538 1.00 88.69 184 PHE A C 1
ATOM 1399 O O . PHE A 1 184 ? 3.323 1.590 4.876 1.00 88.69 184 PHE A O 1
ATOM 1406 N N . VAL A 1 185 ? 3.803 3.768 4.539 1.00 91.25 185 VAL A N 1
ATOM 1407 C CA . VAL A 1 185 ? 2.467 4.303 4.801 1.00 91.25 185 VAL A CA 1
ATOM 1408 C C . VAL A 1 185 ? 2.083 5.287 3.702 1.00 91.25 185 VAL A C 1
ATOM 1410 O O . VAL A 1 185 ? 2.932 6.001 3.169 1.00 91.25 185 VAL A O 1
ATOM 1413 N N . LEU A 1 186 ? 0.797 5.338 3.379 1.00 92.88 186 LEU A N 1
ATOM 1414 C CA . LEU A 1 186 ? 0.215 6.206 2.362 1.00 92.88 186 LEU A CA 1
ATOM 1415 C C . LEU A 1 186 ? -1.091 6.786 2.905 1.00 92.88 186 LEU A C 1
ATOM 1417 O O . LEU A 1 186 ? -1.979 6.018 3.281 1.00 92.88 186 LEU A O 1
ATOM 1421 N N . SER A 1 187 ? -1.217 8.111 2.924 1.00 92.44 187 SER A N 1
ATOM 1422 C CA . SER A 1 187 ? -2.490 8.783 3.167 1.00 92.44 187 SER A CA 1
ATOM 1423 C C . SER A 1 187 ? -3.286 8.929 1.879 1.00 92.44 187 SER A C 1
ATOM 1425 O O . SER A 1 187 ? -2.748 9.149 0.792 1.00 92.44 187 SER A O 1
ATOM 1427 N N . ILE A 1 188 ? -4.599 8.817 2.018 1.00 91.12 188 ILE A N 1
ATOM 1428 C CA . ILE A 1 188 ? -5.579 9.055 0.973 1.00 91.12 188 ILE A CA 1
ATOM 1429 C C . ILE A 1 188 ? -6.667 9.921 1.606 1.00 91.12 188 ILE A C 1
ATOM 1431 O O . ILE A 1 188 ? -7.516 9.416 2.335 1.00 91.12 188 ILE A O 1
ATOM 1435 N N . ALA A 1 189 ? -6.602 11.230 1.360 1.00 87.75 189 ALA A N 1
ATOM 1436 C CA . ALA A 1 189 ? -7.417 12.238 2.037 1.00 87.75 189 ALA A CA 1
ATOM 1437 C C . ALA A 1 189 ? -7.339 12.147 3.578 1.00 87.75 189 ALA A C 1
ATOM 1439 O O . ALA A 1 189 ? -6.357 12.609 4.147 1.00 87.75 189 ALA A O 1
ATOM 1440 N N . ASP A 1 190 ? -8.349 11.581 4.243 1.00 91.00 190 ASP A N 1
ATOM 1441 C CA . ASP A 1 190 ? -8.512 11.522 5.706 1.00 91.00 190 ASP A CA 1
ATOM 1442 C C . ASP A 1 190 ? -8.179 10.147 6.323 1.00 91.00 190 ASP A C 1
ATOM 1444 O O . ASP A 1 190 ? -8.297 9.942 7.535 1.00 91.00 190 ASP A O 1
ATOM 1448 N N . VAL A 1 191 ? -7.771 9.181 5.500 1.00 93.50 191 VAL A N 1
ATOM 1449 C CA . VAL A 1 191 ? -7.356 7.843 5.940 1.00 93.50 191 VAL A CA 1
ATOM 1450 C C . VAL A 1 191 ? -5.912 7.573 5.553 1.00 93.50 191 VAL A C 1
ATOM 1452 O O . VAL A 1 191 ? -5.387 8.164 4.612 1.00 93.50 191 VAL A O 1
ATOM 1455 N N . PHE A 1 192 ? -5.266 6.636 6.237 1.00 94.25 192 PHE A N 1
ATOM 1456 C CA . PHE A 1 192 ? -4.011 6.062 5.774 1.00 94.25 192 PHE A CA 1
ATOM 1457 C C . PHE A 1 192 ? -4.054 4.539 5.784 1.00 94.25 192 PHE A C 1
ATOM 1459 O O . PHE A 1 192 ? -4.774 3.920 6.568 1.00 94.25 192 PHE A O 1
ATOM 1466 N N . LEU A 1 193 ? -3.235 3.951 4.916 1.00 95.31 193 LEU A N 1
ATOM 1467 C CA . LEU A 1 193 ? -2.904 2.533 4.900 1.00 95.31 193 LEU A CA 1
ATOM 1468 C C . LEU A 1 193 ? -1.403 2.376 5.090 1.00 95.31 193 LEU A C 1
ATOM 1470 O O . LEU A 1 193 ? -0.623 3.178 4.577 1.00 95.31 193 LEU A O 1
ATOM 1474 N N . GLY A 1 194 ? -0.993 1.330 5.796 1.00 92.31 194 GLY A N 1
ATOM 1475 C CA . GLY A 1 194 ? 0.414 1.076 6.057 1.00 92.31 194 GLY A CA 1
ATOM 1476 C C . GLY A 1 194 ? 0.743 -0.395 6.200 1.00 92.31 194 GLY A C 1
ATOM 1477 O O . GLY A 1 194 ? -0.108 -1.194 6.583 1.00 92.31 194 GLY A O 1
ATOM 1478 N N . PHE A 1 195 ? 1.986 -0.756 5.909 1.00 90.50 195 PHE A N 1
ATOM 1479 C CA . PHE A 1 195 ? 2.505 -2.088 6.186 1.00 90.50 195 PHE A CA 1
ATOM 1480 C C . PHE A 1 195 ? 3.987 -2.049 6.548 1.00 90.50 195 PHE A C 1
ATOM 1482 O O . PHE A 1 195 ? 4.715 -1.120 6.194 1.00 90.50 195 PHE A O 1
ATOM 1489 N N . GLY A 1 196 ? 4.415 -3.093 7.252 1.00 85.62 196 GLY A N 1
ATOM 1490 C CA . GLY A 1 196 ? 5.815 -3.372 7.539 1.00 85.62 196 GLY A CA 1
ATOM 1491 C C . GLY A 1 196 ? 6.232 -4.716 6.957 1.00 85.62 196 GLY A C 1
ATOM 1492 O O . GLY A 1 196 ? 5.422 -5.641 6.838 1.00 85.62 196 GLY A O 1
ATOM 1493 N N . TRP A 1 197 ? 7.506 -4.826 6.613 1.00 82.88 197 TRP A N 1
ATOM 1494 C CA . TRP A 1 197 ? 8.144 -6.058 6.184 1.00 82.88 197 TRP A CA 1
ATOM 1495 C C . TRP A 1 197 ? 9.558 -6.150 6.764 1.00 82.88 197 TRP A C 1
ATOM 1497 O O . TRP A 1 197 ? 10.232 -5.133 6.924 1.00 82.88 197 TRP A O 1
ATOM 1507 N N . HIS A 1 198 ? 10.007 -7.370 7.058 1.00 77.19 198 HIS A N 1
ATOM 1508 C CA . HIS A 1 198 ? 11.357 -7.642 7.537 1.00 77.19 198 HIS A CA 1
ATOM 1509 C C . HIS A 1 198 ? 11.965 -8.861 6.832 1.00 77.19 198 HIS A C 1
ATOM 1511 O O . HIS A 1 198 ? 11.268 -9.845 6.579 1.00 77.19 198 HIS A O 1
ATOM 1517 N N . GLY A 1 199 ? 13.258 -8.771 6.505 1.00 69.88 199 GLY A N 1
ATOM 1518 C CA . GLY A 1 199 ? 13.964 -9.745 5.668 1.00 69.88 199 GLY A CA 1
ATOM 1519 C C . GLY A 1 199 ? 14.555 -10.958 6.343 1.00 69.88 199 GLY A C 1
ATOM 1520 O O . GLY A 1 199 ? 14.769 -11.965 5.663 1.00 69.88 199 GLY A O 1
ATOM 1521 N N . LEU A 1 200 ? 14.759 -10.914 7.655 1.00 65.06 200 LEU A N 1
ATOM 1522 C CA . LEU A 1 200 ? 15.128 -12.111 8.392 1.00 65.06 200 LEU A CA 1
ATOM 1523 C C . LEU A 1 200 ? 13.897 -12.993 8.596 1.00 65.06 200 LEU A C 1
ATOM 1525 O O . LEU A 1 200 ? 12.762 -12.522 8.641 1.00 65.06 200 LEU A O 1
ATOM 1529 N N . SER A 1 201 ? 14.144 -14.298 8.705 1.00 60.12 201 SER A N 1
ATOM 1530 C CA . SER A 1 201 ? 13.114 -15.324 8.859 1.00 60.12 201 SER A CA 1
ATOM 1531 C C . SER A 1 201 ? 12.022 -14.904 9.847 1.00 60.12 201 SER A C 1
ATOM 1533 O O . SER A 1 201 ? 12.316 -14.572 10.996 1.00 60.12 201 SER A O 1
ATOM 1535 N N . ASN A 1 202 ? 10.755 -15.049 9.439 1.00 62.16 202 ASN A N 1
ATOM 1536 C CA . ASN A 1 202 ? 9.577 -14.911 10.307 1.00 62.16 202 ASN A CA 1
ATOM 1537 C C . ASN A 1 202 ? 9.632 -15.801 11.565 1.00 62.16 202 ASN A C 1
ATOM 1539 O O . ASN A 1 202 ? 8.741 -15.710 12.407 1.00 62.16 202 ASN A O 1
ATOM 1543 N N . ARG A 1 203 ? 10.603 -16.716 11.678 1.00 64.25 203 ARG A N 1
ATOM 1544 C CA . ARG A 1 203 ? 10.865 -17.491 12.897 1.00 64.25 203 ARG A CA 1
ATOM 1545 C C . ARG A 1 203 ? 11.546 -16.660 13.989 1.00 64.25 203 ARG A C 1
ATOM 1547 O O . ARG A 1 203 ? 11.273 -16.899 15.151 1.00 64.25 203 ARG A O 1
ATOM 1554 N N . MET A 1 204 ? 12.378 -15.688 13.617 1.00 68.81 204 MET A N 1
ATOM 1555 C CA . MET A 1 204 ? 13.202 -14.901 14.546 1.00 68.81 204 MET A CA 1
ATOM 1556 C C . MET A 1 204 ? 12.546 -13.574 14.935 1.00 68.81 204 MET A C 1
ATOM 1558 O O . MET A 1 204 ? 12.669 -13.120 16.073 1.00 68.81 204 MET A O 1
ATOM 1562 N N . PHE A 1 205 ? 11.853 -12.942 13.984 1.00 73.62 205 PHE A N 1
ATOM 1563 C CA . PHE A 1 205 ? 11.265 -11.617 14.158 1.00 73.62 205 PHE A CA 1
ATOM 1564 C C . PHE A 1 205 ? 9.822 -11.571 13.661 1.00 73.62 205 PHE A C 1
ATOM 1566 O O . PHE A 1 205 ? 9.415 -12.318 12.768 1.00 73.62 205 PHE A O 1
ATOM 1573 N N . GLU A 1 206 ? 9.045 -10.658 14.234 1.00 76.31 206 GLU A N 1
ATOM 1574 C CA . GLU A 1 206 ? 7.745 -10.270 13.711 1.00 76.31 206 GLU A CA 1
ATOM 1575 C C . GLU A 1 206 ? 7.540 -8.765 13.704 1.00 76.31 206 GLU A C 1
ATOM 1577 O O . GLU A 1 206 ? 7.855 -8.055 14.661 1.00 76.31 206 GLU A O 1
ATOM 1582 N N . ILE A 1 207 ? 6.916 -8.303 12.620 1.00 77.44 207 ILE A N 1
ATOM 1583 C CA . ILE A 1 207 ? 6.272 -6.999 12.587 1.00 77.44 207 ILE A CA 1
ATOM 1584 C C . ILE A 1 207 ? 5.087 -7.056 13.546 1.00 77.44 207 ILE A C 1
ATOM 1586 O O . ILE A 1 207 ? 4.240 -7.951 13.450 1.00 77.44 207 ILE A O 1
ATOM 1590 N N . PHE A 1 208 ? 5.014 -6.116 14.473 1.00 77.06 208 PHE A N 1
ATOM 1591 C CA . PHE A 1 208 ? 3.851 -5.904 15.321 1.00 77.06 208 PHE A CA 1
ATOM 1592 C C . PHE A 1 208 ? 3.371 -4.468 15.153 1.00 77.06 208 PHE A C 1
ATOM 1594 O O . PHE A 1 208 ? 4.105 -3.605 14.682 1.00 77.06 208 PHE A O 1
ATOM 1601 N N . HIS A 1 209 ? 2.122 -4.226 15.519 1.00 76.19 209 HIS A N 1
ATOM 1602 C CA . HIS A 1 209 ? 1.570 -2.882 15.532 1.00 76.19 209 HIS A CA 1
ATOM 1603 C C . HIS A 1 209 ? 1.425 -2.483 16.990 1.00 76.19 209 HIS A C 1
ATOM 1605 O O . HIS A 1 209 ? 0.724 -3.166 17.737 1.00 76.19 209 HIS A O 1
ATOM 1611 N N . SER A 1 210 ? 2.203 -1.484 17.403 1.00 64.31 210 SER A N 1
ATOM 1612 C CA . SER A 1 210 ? 2.258 -0.983 18.783 1.00 64.31 210 SER A CA 1
ATOM 1613 C C . SER A 1 210 ? 0.991 -0.213 19.149 1.00 64.31 210 SER A C 1
ATOM 1615 O O . SER A 1 210 ? 0.614 -0.176 20.318 1.00 64.31 210 SER A O 1
ATOM 1617 N N . GLY A 1 211 ? 0.327 0.363 18.147 1.00 63.50 211 GLY A N 1
ATOM 1618 C CA . GLY A 1 211 ? -0.849 1.192 18.314 1.00 63.50 211 GLY A CA 1
ATOM 1619 C C . GLY A 1 211 ? -2.116 0.416 18.583 1.00 63.50 211 GLY A C 1
ATOM 1620 O O . GLY A 1 211 ? -2.722 -0.136 17.665 1.00 63.50 211 GLY A O 1
ATOM 1621 N N . ASP A 1 212 ? -2.628 0.565 19.798 1.00 74.31 212 ASP A N 1
ATOM 1622 C CA . ASP A 1 212 ? -4.047 0.379 20.105 1.00 74.31 212 ASP A CA 1
ATOM 1623 C C . ASP A 1 212 ? -4.943 1.378 19.331 1.00 74.31 212 ASP A C 1
ATOM 1625 O O . ASP A 1 212 ? -6.166 1.325 19.443 1.00 74.31 212 ASP A O 1
ATOM 1629 N N . SER A 1 213 ? -4.357 2.270 18.523 1.00 84.31 213 SER A N 1
ATOM 1630 C CA . SER A 1 213 ? -5.021 3.340 17.781 1.00 84.31 213 SER A CA 1
ATOM 1631 C C . SER A 1 213 ? -5.279 3.090 16.300 1.00 84.31 213 SER A C 1
ATOM 1633 O O . SER A 1 213 ? -5.956 3.891 15.651 1.00 84.31 213 SER A O 1
ATOM 1635 N N . THR A 1 214 ? -4.785 1.974 15.765 1.00 90.44 214 THR A N 1
ATOM 1636 C CA . THR A 1 214 ? -4.941 1.615 14.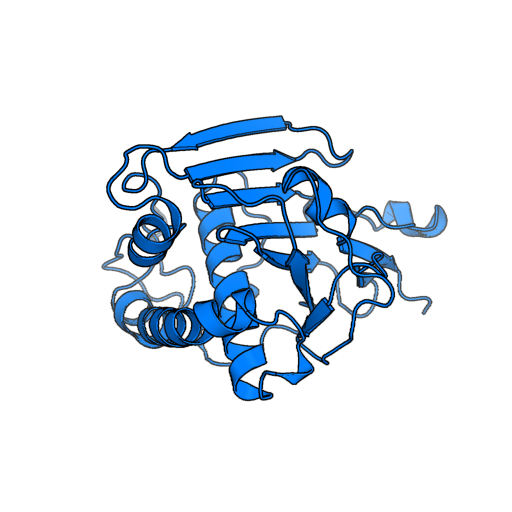352 1.00 90.44 214 THR A CA 1
ATOM 1637 C C . THR A 1 214 ? -5.644 0.274 14.204 1.00 90.44 214 THR A C 1
ATOM 1639 O O . THR A 1 214 ? -5.550 -0.611 15.055 1.00 90.44 214 THR A O 1
ATOM 1642 N N . HIS A 1 215 ? -6.387 0.113 13.114 1.00 93.06 215 HIS A N 1
ATOM 1643 C CA . HIS A 1 215 ? -7.002 -1.161 12.782 1.00 93.06 215 HIS A CA 1
ATOM 1644 C C . HIS A 1 215 ? -6.000 -2.039 12.046 1.00 93.06 215 HIS A C 1
ATOM 1646 O O . HIS A 1 215 ? -5.354 -1.580 11.108 1.00 93.06 215 HIS A O 1
ATOM 1652 N N . GLN A 1 216 ? -5.938 -3.325 12.385 1.00 93.38 216 GLN A N 1
ATOM 1653 C CA . GLN A 1 216 ? -5.292 -4.309 11.521 1.00 93.38 216 GLN A CA 1
ATOM 1654 C C . GLN A 1 216 ? -6.311 -4.774 10.477 1.00 93.38 216 GLN A C 1
ATOM 1656 O O . GLN A 1 216 ? -7.333 -5.362 10.829 1.00 93.38 216 GLN A O 1
ATOM 1661 N N . ILE A 1 217 ? -6.025 -4.543 9.197 1.00 94.12 217 ILE A N 1
ATOM 1662 C CA . ILE A 1 217 ? -6.860 -4.981 8.070 1.00 94.12 217 ILE A CA 1
ATOM 1663 C C . ILE A 1 217 ? -6.510 -6.416 7.654 1.00 94.12 217 ILE A C 1
ATOM 1665 O O . ILE A 1 217 ? -7.393 -7.229 7.386 1.00 94.12 217 ILE A O 1
ATOM 1669 N N . TYR A 1 218 ? -5.221 -6.760 7.630 1.00 92.88 218 TYR A N 1
ATOM 1670 C CA . TYR A 1 218 ? -4.721 -8.052 7.146 1.00 92.88 218 TYR A CA 1
ATOM 1671 C C . TYR A 1 218 ? -3.549 -8.540 8.015 1.00 92.88 218 TYR A C 1
ATOM 1673 O O . TYR A 1 218 ? -2.790 -7.698 8.502 1.00 92.88 218 TYR A O 1
ATOM 1681 N N . PRO A 1 219 ? -3.346 -9.861 8.217 1.00 88.19 219 PRO A N 1
ATOM 1682 C CA . PRO A 1 219 ? -4.117 -11.000 7.684 1.00 88.19 219 PRO A CA 1
ATOM 1683 C C . PRO A 1 219 ? -5.419 -11.289 8.434 1.00 88.19 219 PRO A C 1
ATOM 1685 O O . PRO A 1 219 ? -6.408 -11.707 7.830 1.00 88.19 219 PRO A O 1
ATOM 1688 N N . HIS A 1 220 ? -5.437 -11.029 9.740 1.00 89.19 220 HIS A N 1
ATOM 1689 C CA . HIS A 1 220 ? -6.614 -11.200 10.586 1.00 89.19 220 HIS A CA 1
ATOM 1690 C C . HIS A 1 220 ? -7.115 -9.828 11.034 1.00 89.19 220 HIS A C 1
ATOM 1692 O O . HIS A 1 220 ? -6.310 -9.052 11.551 1.00 89.19 220 HIS A O 1
ATOM 1698 N N . PRO A 1 221 ? -8.401 -9.504 10.842 1.00 91.88 221 PRO A N 1
ATOM 1699 C CA . PRO A 1 221 ? -8.919 -8.196 11.198 1.00 91.88 221 PRO A CA 1
ATOM 1700 C C . PRO A 1 221 ? -8.846 -7.987 12.716 1.00 91.88 221 PRO A C 1
ATOM 1702 O O . PRO A 1 221 ? -9.288 -8.846 13.481 1.00 91.88 221 PRO A O 1
ATOM 1705 N N . LYS A 1 222 ? -8.302 -6.852 13.160 1.00 91.75 222 LYS A N 1
ATOM 1706 C CA . LYS A 1 222 ? -8.318 -6.431 14.570 1.00 91.75 222 LYS A CA 1
ATOM 1707 C C . LYS A 1 222 ? -8.740 -4.975 14.653 1.00 91.75 222 LYS A C 1
ATOM 1709 O O . LYS A 1 222 ? -8.298 -4.155 13.852 1.00 91.75 222 LYS A O 1
ATOM 1714 N N . LEU A 1 223 ? -9.614 -4.666 15.605 1.00 91.62 223 LEU A N 1
ATOM 1715 C CA . LEU A 1 223 ? -10.036 -3.294 15.841 1.00 91.62 223 LEU A CA 1
ATOM 1716 C C . LEU A 1 223 ? -8.988 -2.550 16.666 1.00 91.62 223 LEU A C 1
ATOM 1718 O O . LEU A 1 223 ? -8.409 -3.138 17.579 1.00 91.62 223 LEU A O 1
ATOM 1722 N N . ALA A 1 224 ? -8.811 -1.264 16.365 1.00 89.62 224 ALA A N 1
ATOM 1723 C CA . ALA A 1 224 ? -8.217 -0.331 17.308 1.00 89.62 224 ALA A CA 1
ATOM 1724 C C . ALA A 1 224 ? -9.023 -0.366 18.616 1.00 89.62 224 ALA A C 1
ATOM 1726 O O . ALA A 1 224 ? -10.255 -0.446 18.586 1.00 89.62 224 ALA A O 1
ATOM 1727 N N . ARG A 1 225 ? -8.342 -0.295 19.759 1.00 86.06 225 ARG A N 1
ATOM 1728 C CA . ARG A 1 225 ? -8.994 -0.076 21.054 1.00 86.06 225 ARG A CA 1
ATOM 1729 C C . ARG A 1 225 ? -9.355 1.396 21.249 1.00 86.06 225 ARG A C 1
ATOM 1731 O O . ARG A 1 225 ? -10.379 1.683 21.862 1.00 86.06 225 ARG A O 1
ATOM 1738 N N . HIS A 1 226 ? -8.539 2.317 20.729 1.00 83.88 226 HIS A N 1
ATOM 1739 C CA . HIS A 1 226 ? -8.682 3.764 20.915 1.00 83.88 226 HIS A CA 1
ATOM 1740 C C . HIS A 1 226 ? -8.446 4.516 19.605 1.00 83.88 226 HIS A C 1
ATOM 1742 O O . HIS A 1 226 ? -7.309 4.796 19.250 1.00 83.88 226 HIS A O 1
ATOM 1748 N N . ILE A 1 227 ? -9.501 4.872 18.874 1.00 78.69 227 ILE A N 1
ATOM 1749 C CA . ILE A 1 227 ? -9.345 5.547 17.577 1.00 78.69 227 ILE A CA 1
ATOM 1750 C C . ILE A 1 227 ? -8.671 6.913 17.773 1.00 78.69 227 ILE A C 1
ATOM 1752 O O . ILE A 1 227 ? -9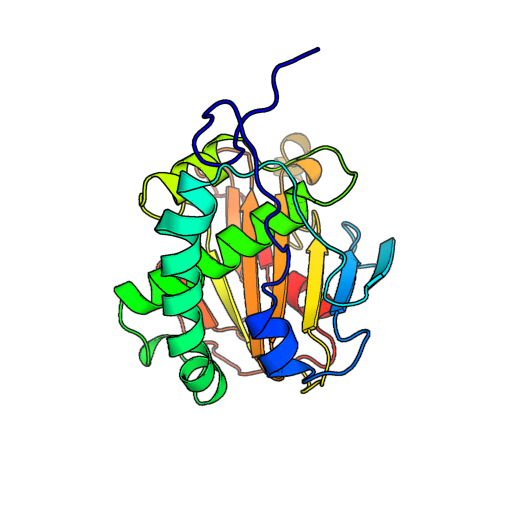.211 7.792 18.441 1.00 78.69 227 ILE A O 1
ATOM 1756 N N . ARG A 1 228 ? -7.502 7.091 17.148 1.00 83.94 228 ARG A N 1
ATOM 1757 C CA . ARG A 1 228 ? -6.781 8.367 17.077 1.00 83.94 228 ARG A CA 1
ATOM 1758 C C . ARG A 1 228 ? -6.782 8.877 15.640 1.00 83.94 228 ARG A C 1
ATOM 1760 O O . ARG A 1 228 ? -6.633 8.098 14.698 1.00 83.94 228 ARG A O 1
ATOM 1767 N N . LYS A 1 229 ? -6.891 10.194 15.485 1.00 88.25 229 LYS A N 1
ATOM 1768 C CA . LYS A 1 229 ? -6.583 10.898 14.240 1.00 88.25 229 LYS A CA 1
ATOM 1769 C C . LYS A 1 229 ? -5.148 11.427 14.320 1.00 88.25 229 LYS A C 1
ATOM 1771 O O . LYS A 1 229 ? -4.800 12.085 15.296 1.00 88.25 229 LYS A O 1
ATOM 1776 N N . PHE A 1 230 ? -4.295 11.068 13.363 1.00 85.69 230 PHE A N 1
ATOM 1777 C CA . PHE A 1 230 ? -2.903 11.530 13.321 1.00 85.69 230 PHE A CA 1
ATOM 1778 C C . PHE A 1 230 ? -2.815 12.910 12.663 1.00 85.69 230 PHE A C 1
ATOM 1780 O O . PHE A 1 230 ? -3.286 13.076 11.541 1.00 85.69 230 PHE A O 1
ATOM 1787 N N . ASP A 1 231 ? -2.142 13.860 13.311 1.00 84.69 231 ASP A N 1
ATOM 1788 C CA . ASP A 1 231 ? -1.976 15.223 12.778 1.00 84.69 231 ASP A CA 1
ATOM 1789 C C . ASP A 1 231 ? -1.065 15.268 11.542 1.00 84.69 231 ASP A C 1
ATOM 1791 O O . ASP A 1 231 ? -1.203 16.127 10.676 1.00 84.69 231 ASP A O 1
ATOM 1795 N N . HIS A 1 232 ? -0.126 14.321 11.440 1.00 81.94 232 HIS A N 1
ATOM 1796 C CA . HIS A 1 232 ? 0.806 14.225 10.323 1.00 81.94 232 HIS A CA 1
ATOM 1797 C C . HIS A 1 232 ? 1.124 12.765 9.980 1.00 81.94 232 HIS A C 1
ATOM 1799 O O . HIS A 1 232 ? 1.457 11.970 10.866 1.00 81.94 232 HIS A O 1
ATOM 1805 N N . LEU A 1 233 ? 1.102 12.412 8.686 1.00 83.75 233 LEU A N 1
ATOM 1806 C CA . LEU A 1 233 ? 1.340 11.032 8.243 1.00 83.75 233 LEU A CA 1
ATOM 1807 C C . LEU A 1 233 ? 2.714 10.500 8.673 1.00 83.75 233 LEU A C 1
ATOM 1809 O O . LEU A 1 233 ? 2.839 9.313 8.939 1.00 83.75 233 LEU A O 1
ATOM 1813 N N . ALA A 1 234 ? 3.738 11.354 8.784 1.00 79.44 234 ALA A N 1
ATOM 1814 C CA . ALA A 1 234 ? 5.085 10.932 9.196 1.00 79.44 234 ALA A CA 1
ATOM 1815 C C . ALA A 1 234 ? 5.154 10.297 10.599 1.00 79.44 234 ALA A C 1
ATOM 1817 O O . ALA A 1 234 ? 6.151 9.648 10.908 1.00 79.44 234 ALA A O 1
ATOM 1818 N N . ILE A 1 235 ? 4.110 10.454 11.422 1.00 79.00 235 ILE A N 1
ATOM 1819 C CA . ILE A 1 235 ? 3.995 9.803 12.732 1.00 79.00 235 ILE A CA 1
ATOM 1820 C C . ILE A 1 235 ? 3.419 8.386 12.584 1.00 79.00 235 ILE A C 1
ATOM 1822 O O . ILE A 1 235 ? 3.818 7.489 13.308 1.00 79.00 235 ILE A O 1
ATOM 1826 N N . ALA A 1 236 ? 2.554 8.122 11.600 1.00 81.31 236 ALA A N 1
ATOM 1827 C CA . ALA A 1 236 ? 1.927 6.807 11.424 1.00 81.31 236 ALA A CA 1
ATOM 1828 C C . ALA A 1 236 ? 2.914 5.615 11.308 1.00 81.31 236 ALA A C 1
ATOM 1830 O O . ALA A 1 236 ? 2.595 4.544 11.825 1.00 81.31 236 ALA A O 1
ATOM 1831 N N . PRO A 1 237 ? 4.119 5.739 10.704 1.00 78.88 237 PRO A N 1
ATOM 1832 C CA . PRO A 1 237 ? 5.122 4.677 10.724 1.00 78.88 237 PRO A CA 1
ATOM 1833 C C . PRO A 1 237 ? 5.553 4.237 12.127 1.00 78.88 237 PRO A C 1
ATOM 1835 O O . PRO A 1 237 ? 5.984 3.097 12.274 1.00 78.88 237 PRO A O 1
ATOM 1838 N N . THR A 1 238 ? 5.437 5.087 13.158 1.00 76.69 238 THR A N 1
ATOM 1839 C CA . THR A 1 238 ? 5.804 4.720 14.539 1.00 76.69 238 THR A CA 1
ATOM 1840 C C . THR A 1 238 ? 4.840 3.707 15.157 1.00 76.69 238 THR A C 1
ATOM 1842 O O . THR A 1 238 ? 5.171 3.083 16.161 1.00 76.69 238 THR A O 1
ATOM 1845 N N . GLU A 1 239 ? 3.669 3.512 14.546 1.00 80.88 239 GLU A N 1
ATOM 1846 C CA . GLU A 1 239 ? 2.705 2.472 14.923 1.00 80.88 239 GLU A CA 1
ATOM 1847 C C . GLU A 1 239 ? 3.105 1.081 14.402 1.00 80.88 239 GLU A C 1
ATOM 1849 O O . GLU A 1 239 ? 2.459 0.080 14.717 1.00 80.88 239 GLU A O 1
ATOM 1854 N N . ILE A 1 240 ? 4.155 0.997 13.575 1.00 80.31 240 ILE A N 1
ATOM 1855 C CA . ILE A 1 240 ? 4.672 -0.244 12.998 1.00 80.31 240 ILE A CA 1
ATOM 1856 C C . ILE A 1 240 ? 6.033 -0.542 13.630 1.00 80.31 240 ILE A C 1
ATOM 1858 O O . ILE A 1 240 ? 7.036 0.121 13.366 1.00 80.31 240 ILE A O 1
ATOM 1862 N N . GLY A 1 241 ? 6.058 -1.573 14.470 1.00 75.94 241 GLY A N 1
ATOM 1863 C CA . GLY A 1 241 ? 7.239 -2.016 15.196 1.00 75.94 241 GLY A CA 1
ATOM 1864 C C . GLY A 1 241 ? 7.756 -3.373 14.734 1.00 75.94 241 GLY A C 1
ATOM 1865 O O . GLY A 1 241 ? 7.066 -4.143 14.063 1.00 75.94 241 GLY A O 1
ATOM 1866 N N . LEU A 1 242 ? 8.983 -3.691 15.142 1.00 75.88 242 LEU A N 1
ATOM 1867 C CA . LEU A 1 242 ? 9.592 -5.009 14.981 1.00 75.88 242 LEU A CA 1
ATOM 1868 C C . LEU A 1 242 ? 9.976 -5.551 16.356 1.00 75.88 242 LEU A C 1
ATOM 1870 O O . LEU A 1 242 ? 10.648 -4.865 17.123 1.00 75.88 242 LEU A O 1
ATOM 1874 N N . ARG A 1 243 ? 9.571 -6.778 16.678 1.00 74.25 243 ARG A N 1
ATOM 1875 C CA . ARG A 1 243 ? 10.035 -7.467 17.887 1.00 74.25 243 ARG A CA 1
ATOM 1876 C C . ARG A 1 243 ? 10.584 -8.835 17.536 1.00 74.25 243 ARG A C 1
ATOM 1878 O O . ARG A 1 243 ? 10.164 -9.455 16.561 1.00 74.25 243 ARG A O 1
ATOM 1885 N N . SER A 1 244 ? 11.531 -9.296 18.336 1.00 72.25 244 SER A N 1
ATOM 1886 C CA . SER A 1 244 ? 11.981 -10.680 18.263 1.00 72.25 244 SER A CA 1
ATOM 1887 C C . SER A 1 244 ? 10.891 -11.599 18.807 1.00 72.25 244 SER A C 1
ATOM 1889 O O . SER A 1 244 ? 10.163 -11.226 19.728 1.00 72.25 244 SER A O 1
ATOM 1891 N N . LYS A 1 245 ? 10.756 -12.775 18.200 1.00 71.38 245 LYS A N 1
ATOM 1892 C CA . LYS A 1 245 ? 9.983 -13.869 18.776 1.00 71.38 245 LYS A CA 1
ATOM 1893 C C . LYS A 1 245 ? 10.886 -14.550 19.792 1.00 71.38 245 LYS A C 1
ATOM 1895 O O . LYS A 1 245 ? 11.986 -14.953 19.423 1.00 71.38 245 LYS A O 1
ATOM 1900 N N . ASP A 1 246 ? 10.447 -14.634 21.043 1.00 63.50 246 ASP A N 1
ATOM 1901 C CA . ASP A 1 246 ? 11.104 -15.509 22.010 1.00 63.50 246 ASP A CA 1
ATOM 1902 C C . ASP A 1 246 ? 11.018 -16.940 21.438 1.00 63.50 246 ASP A C 1
ATOM 1904 O O . ASP A 1 246 ? 9.922 -17.397 21.096 1.00 63.50 246 ASP A O 1
ATOM 1908 N N . ILE A 1 247 ? 12.175 -17.571 21.209 1.00 52.44 247 ILE A N 1
ATOM 1909 C CA . ILE A 1 247 ? 12.294 -18.980 20.796 1.00 52.44 247 ILE A CA 1
ATOM 1910 C C . ILE A 1 247 ? 12.421 -19.823 22.054 1.00 52.44 247 ILE A C 1
ATOM 1912 O O . ILE A 1 247 ? 13.242 -19.433 22.916 1.00 52.44 247 ILE A O 1
#

Sequence (247 aa):
MAKRSCIFCGAPGPLTREHVIPLWLQHYVGGSEKGSLRGTHMSWIGVPLSERVASGNSHTLGSVCSSCNNGWMSRLESGFRALLPRLQADISPRCFSKAERYTIAAWITKTGVVAHRSANYRSILPASLPRALSQGSSIPAGIKVIAGKVEAGKTIQWAQSNLGFGLVRKSHLPFYDAKQTFVFVLSIADVFLGFGWHGLSNRMFEIFHSGDSTHQIYPHPKLARHIRKFDHLAIAPTEIGLRSKDI